Protein AF-A0A0C5VT00-F1 (afdb_monomer)

Organism: NCBI:txid1445510

Nearest PDB structures (foldseek):
  6z0c-assembly4_D  TM=1.903E-01  e=1.835E+00  Escherichia coli
  3q84-assembly2_G  TM=1.908E-01  e=3.130E+00  Homo sapiens
  7n59-assembly1_B  TM=1.871E-01  e=3.621E+00  Arabidopsis thaliana
  6ixe-assembly1_A  TM=2.080E-01  e=9.110E+00  Homo sapiens

pLDDT: mean 91.97, std 11.49, range [40.75, 98.69]

Mean predicted aligned error: 4.54 Å

Foldseek 3Di:
DQLVLLVVLLVLLVVLCVVPVVPDDPVSVVSSVLSNVSSVVVQVLLCVVVVHHQPDQDPVRDQLSVLSVVLLVCLLVVQCVVPPSVLSSLLSQLLVLVVCLVVVVVVQVVCVVDPNDDDCVVVSVVSVVSNVVSCVVNVVDPVSNVVSNVVSVVSVVSSVVSNVVSVPDDDDDPDDD

Sequence (177 aa):
MLAMLEHMGSRKIMVSQTVKPQRMSEDILKHLAEEARHASFFKRQAERAAGHDMEGWMDDNTMARVPALMYFGRLDAGISNVVGPSSAYSWVSLIIELRACWLYRIYQQTLAESDYHLSLKSLLAEENRHLEEMYIACGKNVDQLKHLSTYESGLFKKLWDKIITSIEQPYEPAVKI

Structure (mmCIF, N/CA/C/O backbone):
data_AF-A0A0C5VT00-F1
#
_entry.id   AF-A0A0C5VT00-F1
#
loop_
_atom_site.group_PDB
_atom_site.id
_atom_site.type_symbol
_atom_site.label_atom_id
_atom_site.label_alt_id
_atom_site.label_comp_id
_atom_site.label_asym_id
_atom_site.label_entity_id
_atom_site.label_seq_id
_atom_site.pdbx_PDB_ins_code
_atom_site.Cartn_x
_atom_site.Cartn_y
_atom_site.Cartn_z
_atom_site.occupancy
_atom_site.B_iso_or_equiv
_atom_site.auth_seq_id
_atom_site.auth_comp_id
_atom_site.auth_asym_id
_atom_site.auth_atom_id
_atom_site.pdbx_PDB_model_num
ATOM 1 N N . MET A 1 1 ? -8.408 -4.703 7.304 1.00 94.31 1 MET A N 1
ATOM 2 C CA . MET A 1 1 ? -7.931 -4.492 5.916 1.00 94.31 1 MET A CA 1
ATOM 3 C C . MET A 1 1 ? -6.512 -3.934 5.857 1.00 94.31 1 MET A C 1
ATOM 5 O O . MET A 1 1 ? -5.651 -4.645 5.367 1.00 94.31 1 MET A O 1
ATOM 9 N N . LEU A 1 2 ? -6.255 -2.712 6.353 1.00 96.69 2 LEU A N 1
ATOM 10 C CA . LEU A 1 2 ? -4.945 -2.038 6.236 1.00 96.69 2 LEU A CA 1
ATOM 11 C C . LEU A 1 2 ? -3.786 -2.905 6.744 1.00 96.69 2 LEU A C 1
ATOM 13 O O . LEU A 1 2 ? -2.865 -3.186 5.993 1.00 96.69 2 LEU A O 1
ATOM 17 N N . ALA A 1 3 ? -3.922 -3.469 7.947 1.00 97.69 3 ALA A N 1
ATOM 18 C CA . ALA A 1 3 ? -2.943 -4.396 8.522 1.00 97.69 3 ALA A CA 1
ATOM 19 C C . ALA A 1 3 ? -2.562 -5.568 7.596 1.00 97.69 3 ALA A C 1
ATOM 21 O O . ALA A 1 3 ? -1.411 -5.990 7.554 1.00 97.69 3 ALA A O 1
ATOM 22 N N . MET A 1 4 ? -3.532 -6.096 6.843 1.00 98.00 4 MET A N 1
ATOM 23 C CA . MET A 1 4 ? -3.289 -7.179 5.895 1.00 98.00 4 MET A CA 1
ATOM 24 C C . MET A 1 4 ? -2.538 -6.678 4.658 1.00 98.00 4 MET A C 1
ATOM 26 O O . MET A 1 4 ? -1.674 -7.392 4.166 1.00 98.00 4 MET A O 1
ATOM 30 N N . LEU A 1 5 ? -2.862 -5.486 4.148 1.00 97.81 5 LEU A N 1
ATOM 31 C CA . LEU A 1 5 ? -2.195 -4.911 2.974 1.00 97.81 5 LEU A CA 1
ATOM 32 C C . LEU A 1 5 ? -0.723 -4.583 3.266 1.00 97.81 5 LEU A C 1
ATOM 34 O O . LEU A 1 5 ? 0.129 -4.972 2.476 1.00 97.81 5 LEU A O 1
ATOM 38 N N . GLU A 1 6 ? -0.424 -4.015 4.434 1.00 98.06 6 GLU A N 1
ATOM 39 C CA . GLU A 1 6 ? 0.950 -3.818 4.934 1.00 98.06 6 GLU A CA 1
ATOM 40 C C . GLU A 1 6 ? 1.710 -5.148 5.056 1.00 98.06 6 GLU A C 1
ATOM 42 O O . GLU A 1 6 ? 2.835 -5.329 4.587 1.00 98.06 6 GLU A O 1
ATOM 47 N N . HIS A 1 7 ? 1.045 -6.175 5.600 1.00 97.75 7 HIS A N 1
ATOM 48 C CA . HIS A 1 7 ? 1.623 -7.518 5.653 1.00 97.75 7 HIS A CA 1
ATOM 49 C C . HIS A 1 7 ? 1.913 -8.071 4.247 1.00 97.75 7 HIS A C 1
ATOM 51 O O . HIS A 1 7 ? 2.914 -8.755 4.030 1.00 97.75 7 HIS A O 1
ATOM 57 N N . MET A 1 8 ? 1.067 -7.774 3.259 1.00 97.38 8 MET A N 1
ATOM 58 C CA . MET A 1 8 ? 1.329 -8.142 1.866 1.00 97.38 8 MET A CA 1
ATOM 59 C C . MET A 1 8 ? 2.514 -7.373 1.272 1.00 97.38 8 MET A C 1
ATOM 61 O O . MET A 1 8 ? 3.298 -7.998 0.553 1.00 97.38 8 MET A O 1
ATOM 65 N N . GLY A 1 9 ? 2.679 -6.089 1.604 1.00 96.50 9 GLY A N 1
ATOM 66 C CA . GLY A 1 9 ? 3.851 -5.274 1.264 1.00 96.50 9 GLY A CA 1
ATOM 67 C C . GLY A 1 9 ? 5.147 -5.915 1.759 1.00 96.50 9 GLY A C 1
ATOM 68 O O . GLY A 1 9 ? 6.004 -6.294 0.953 1.00 96.50 9 GLY A O 1
ATOM 69 N N . SER A 1 10 ? 5.224 -6.212 3.060 1.00 96.75 10 SER A N 1
ATOM 70 C CA . SER A 1 10 ? 6.382 -6.908 3.648 1.00 96.75 10 SER A CA 1
ATOM 71 C C . SER A 1 10 ? 6.684 -8.250 2.953 1.00 96.75 10 SER A C 1
ATOM 73 O O . SER A 1 10 ? 7.827 -8.542 2.587 1.00 96.75 10 SER A O 1
ATOM 75 N N . ARG A 1 11 ? 5.660 -9.067 2.660 1.00 95.69 11 ARG A N 1
ATOM 7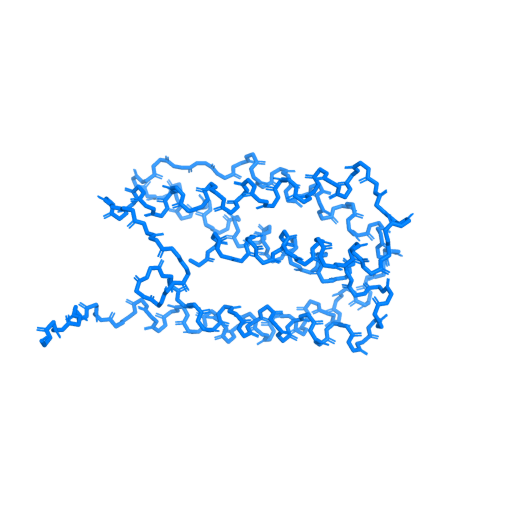6 C CA . ARG A 1 11 ? 5.856 -10.330 1.928 1.00 95.69 11 ARG A CA 1
ATOM 77 C C . ARG A 1 11 ? 6.346 -10.120 0.501 1.00 95.69 11 ARG A C 1
ATOM 79 O O . ARG A 1 11 ? 7.158 -10.917 0.030 1.00 95.69 11 ARG A O 1
ATOM 86 N N . LYS A 1 12 ? 5.877 -9.082 -0.195 1.00 94.31 12 LYS A N 1
ATOM 87 C CA . LYS A 1 12 ? 6.334 -8.753 -1.549 1.00 94.31 12 LYS A CA 1
ATOM 88 C C . LYS A 1 12 ? 7.820 -8.410 -1.549 1.00 94.31 12 LYS A C 1
ATOM 90 O O . LYS A 1 12 ? 8.546 -8.940 -2.395 1.00 94.31 12 LYS A O 1
ATOM 95 N N . ILE A 1 13 ? 8.272 -7.600 -0.586 1.00 93.94 13 ILE A N 1
ATOM 96 C CA . ILE A 1 13 ? 9.694 -7.291 -0.408 1.00 93.94 13 ILE A CA 1
ATOM 97 C C . ILE A 1 13 ? 10.467 -8.598 -0.220 1.00 93.94 13 ILE A C 1
ATOM 99 O O . ILE A 1 13 ? 11.328 -8.917 -1.039 1.00 93.94 13 ILE A O 1
ATOM 103 N N . MET A 1 14 ? 10.092 -9.417 0.765 1.00 93.56 14 MET A N 1
ATOM 104 C CA . MET A 1 14 ? 10.784 -10.671 1.073 1.00 93.56 14 MET A CA 1
ATOM 105 C C . MET A 1 14 ? 10.906 -11.606 -0.141 1.00 93.56 14 MET A C 1
ATOM 107 O O . MET A 1 14 ? 12.013 -12.007 -0.500 1.00 93.56 14 MET A O 1
ATOM 111 N N . VAL A 1 15 ? 9.791 -11.900 -0.821 1.00 91.56 15 VAL A N 1
ATOM 112 C CA . VAL A 1 15 ? 9.772 -12.797 -1.992 1.00 91.56 15 VAL A CA 1
ATOM 113 C C . VAL A 1 15 ? 10.617 -12.236 -3.134 1.00 91.56 15 VAL A C 1
ATOM 115 O O . VAL A 1 15 ? 11.349 -12.983 -3.785 1.00 91.56 15 VAL A O 1
ATOM 118 N N . SER A 1 16 ? 10.554 -10.922 -3.375 1.00 88.38 16 SER A N 1
ATOM 119 C CA . SER A 1 16 ? 11.332 -10.291 -4.445 1.00 88.38 16 SER A CA 1
ATOM 120 C C . SER A 1 1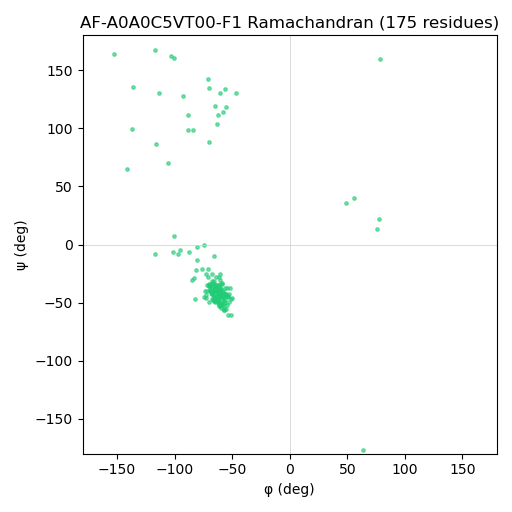6 ? 12.844 -10.435 -4.238 1.00 88.38 16 SER A C 1
ATOM 122 O O . SER A 1 16 ? 13.574 -10.649 -5.210 1.00 88.38 16 SER A O 1
ATOM 124 N N . GLN A 1 17 ? 13.306 -10.402 -2.984 1.00 86.50 17 GLN A N 1
ATOM 125 C CA . GLN A 1 17 ? 14.720 -10.559 -2.650 1.00 86.50 17 GLN A CA 1
ATOM 126 C C . GLN A 1 17 ? 15.169 -12.020 -2.580 1.00 86.50 17 GLN A C 1
ATOM 128 O O . GLN A 1 17 ? 16.314 -12.301 -2.920 1.00 86.50 17 GLN A O 1
ATOM 133 N N . THR A 1 18 ? 14.300 -12.980 -2.239 1.00 83.00 18 THR A N 1
ATOM 134 C CA . THR A 1 18 ? 14.656 -14.415 -2.285 1.00 83.00 18 THR A CA 1
ATOM 135 C C . THR A 1 18 ? 15.088 -14.857 -3.686 1.00 83.00 18 THR A C 1
ATOM 137 O O . THR A 1 18 ? 15.979 -15.689 -3.831 1.00 83.00 18 THR A O 1
ATOM 140 N N . VAL A 1 19 ? 14.501 -14.268 -4.731 1.00 75.56 19 VAL A N 1
ATOM 141 C CA . VAL A 1 19 ? 14.860 -14.559 -6.130 1.00 75.56 19 VAL A CA 1
ATOM 142 C C . VAL A 1 19 ? 16.179 -13.881 -6.540 1.00 75.56 19 VAL A C 1
ATOM 144 O O . VAL A 1 19 ? 16.821 -14.304 -7.501 1.00 75.56 19 VAL A O 1
ATOM 147 N N . LYS A 1 20 ? 16.605 -12.825 -5.831 1.00 77.19 20 LYS A N 1
ATOM 148 C CA . LYS A 1 20 ? 17.820 -12.045 -6.128 1.00 77.19 20 LYS A CA 1
ATOM 149 C C . LYS A 1 20 ? 18.552 -11.620 -4.843 1.00 77.19 20 LYS A C 1
ATOM 151 O O . LYS A 1 20 ? 18.670 -10.419 -4.603 1.00 77.19 20 LYS A O 1
ATOM 156 N N . PRO A 1 21 ? 19.091 -12.558 -4.043 1.00 77.00 21 PRO A N 1
ATOM 157 C CA . PRO A 1 21 ? 19.591 -12.245 -2.698 1.00 77.00 21 PRO A CA 1
ATOM 158 C C . PRO A 1 21 ? 20.740 -11.222 -2.687 1.00 77.00 21 PRO A C 1
ATOM 160 O O . PRO A 1 21 ? 20.868 -10.423 -1.773 1.00 77.00 21 PRO A O 1
ATOM 163 N N . GLN A 1 22 ? 21.511 -11.170 -3.763 1.00 79.94 22 GLN A N 1
ATOM 164 C CA . GLN A 1 22 ? 22.606 -10.239 -4.039 1.00 79.94 22 GLN A CA 1
ATOM 165 C C . GLN A 1 22 ? 22.157 -8.777 -4.193 1.00 79.94 22 GLN A C 1
ATOM 167 O O . GLN A 1 22 ? 23.002 -7.891 -4.256 1.00 79.94 22 GLN A O 1
ATOM 172 N N . ARG A 1 23 ? 20.847 -8.509 -4.269 1.00 80.50 23 ARG A N 1
ATOM 173 C CA . ARG A 1 23 ? 20.279 -7.154 -4.224 1.00 80.50 23 ARG A CA 1
ATOM 174 C C . ARG A 1 23 ? 19.838 -6.734 -2.825 1.00 80.50 23 ARG A C 1
ATOM 176 O O . ARG A 1 23 ? 19.438 -5.587 -2.671 1.00 80.50 23 ARG A O 1
ATOM 183 N N . MET A 1 24 ? 19.910 -7.623 -1.834 1.00 86.19 24 MET A N 1
ATOM 184 C CA . MET A 1 24 ? 19.547 -7.301 -0.461 1.00 86.19 24 MET A CA 1
ATOM 185 C C . MET A 1 24 ? 20.509 -6.252 0.106 1.00 86.19 24 MET A C 1
ATOM 187 O O . MET A 1 24 ? 21.710 -6.498 0.214 1.00 86.19 24 MET A O 1
ATOM 191 N N . SER A 1 25 ? 19.967 -5.100 0.485 1.00 89.94 25 SER A N 1
ATOM 192 C CA . SER A 1 25 ? 20.680 -4.025 1.173 1.00 89.94 25 SER A CA 1
ATOM 193 C C . SER A 1 25 ? 20.089 -3.791 2.563 1.00 89.94 25 SER A C 1
ATOM 195 O O . SER A 1 25 ? 18.998 -4.273 2.877 1.00 89.94 25 SER A O 1
ATOM 197 N N . GLU A 1 26 ? 20.799 -3.022 3.389 1.00 92.06 26 GLU A N 1
ATOM 198 C CA . GLU A 1 26 ? 20.273 -2.542 4.670 1.00 92.06 26 GLU A CA 1
ATOM 199 C C . GLU A 1 26 ? 18.957 -1.775 4.485 1.00 92.06 26 GLU A C 1
ATOM 201 O O . GLU A 1 26 ? 17.997 -2.051 5.198 1.00 92.06 26 GLU A O 1
ATOM 206 N N . ASP A 1 27 ? 18.871 -0.901 3.477 1.00 91.06 27 ASP A N 1
ATO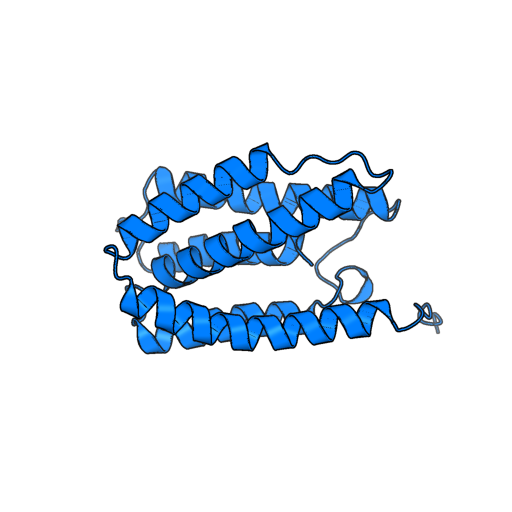M 207 C CA . ASP A 1 27 ? 17.656 -0.129 3.184 1.00 91.06 27 ASP A CA 1
ATOM 208 C C . ASP A 1 27 ? 16.450 -1.034 2.897 1.00 91.06 27 ASP A C 1
ATOM 210 O O . ASP A 1 27 ? 15.360 -0.803 3.412 1.00 91.06 27 ASP A O 1
ATOM 214 N N . ILE A 1 28 ? 16.641 -2.124 2.143 1.00 91.81 28 ILE A N 1
ATOM 215 C CA . ILE A 1 28 ? 15.559 -3.077 1.852 1.00 91.81 28 ILE A CA 1
ATOM 216 C C . ILE A 1 28 ? 15.151 -3.859 3.107 1.00 91.81 28 ILE A C 1
ATOM 218 O O . ILE A 1 28 ? 13.963 -4.104 3.319 1.00 91.81 28 ILE A O 1
ATOM 222 N N . LEU A 1 29 ? 16.111 -4.252 3.951 1.00 93.88 29 LEU A N 1
ATOM 223 C CA . LEU A 1 29 ? 15.814 -4.916 5.226 1.00 93.88 29 LEU A CA 1
ATOM 224 C C . LEU A 1 29 ? 15.063 -3.988 6.181 1.00 93.88 29 LEU A C 1
ATOM 226 O O . LEU A 1 29 ? 14.142 -4.426 6.872 1.00 93.88 29 LEU A O 1
ATOM 230 N N . LYS A 1 30 ? 15.440 -2.711 6.201 1.00 94.94 30 LYS A N 1
ATOM 231 C CA . LYS A 1 30 ? 14.765 -1.681 6.978 1.00 94.94 30 LYS A CA 1
ATOM 232 C C . LYS A 1 30 ? 13.339 -1.469 6.478 1.00 94.94 30 LYS A C 1
ATOM 234 O O . LYS A 1 30 ? 12.425 -1.541 7.294 1.00 94.94 30 LYS A O 1
ATOM 239 N N . HIS A 1 31 ? 13.142 -1.315 5.166 1.00 95.06 31 HIS A N 1
ATOM 240 C CA . HIS A 1 31 ? 11.809 -1.187 4.567 1.00 95.06 31 HIS A CA 1
ATOM 241 C C . HIS A 1 31 ? 10.940 -2.401 4.918 1.00 95.06 31 HIS A C 1
ATOM 243 O O . HIS A 1 31 ? 9.861 -2.246 5.479 1.00 95.06 31 HIS A O 1
ATOM 249 N N . LEU A 1 32 ? 11.460 -3.621 4.745 1.00 95.88 32 LEU A N 1
ATOM 250 C CA . LEU A 1 32 ? 10.774 -4.856 5.143 1.00 95.88 32 LEU A CA 1
ATOM 251 C C . LEU A 1 32 ? 10.327 -4.848 6.617 1.00 95.88 32 LEU A C 1
ATOM 253 O O . LEU A 1 32 ? 9.209 -5.265 6.930 1.00 95.88 32 LEU A O 1
ATOM 257 N N . ALA A 1 33 ? 11.205 -4.418 7.525 1.00 97.06 33 ALA A N 1
ATOM 258 C CA . ALA A 1 33 ? 10.904 -4.349 8.951 1.00 97.06 33 ALA A CA 1
ATOM 259 C C . ALA A 1 33 ? 9.863 -3.264 9.278 1.00 97.06 33 ALA A C 1
ATOM 261 O O . ALA A 1 33 ? 9.035 -3.454 10.173 1.00 97.06 33 ALA A O 1
ATOM 262 N N . GLU A 1 34 ? 9.891 -2.139 8.563 1.00 97.44 34 GLU A N 1
ATOM 263 C CA . GLU A 1 34 ? 8.941 -1.039 8.720 1.00 97.44 34 GLU A CA 1
ATOM 264 C C . GLU A 1 34 ? 7.528 -1.452 8.280 1.00 97.44 34 GLU A C 1
ATOM 266 O O . GLU A 1 34 ? 6.611 -1.316 9.087 1.00 97.44 34 GLU A O 1
ATOM 271 N N . GLU A 1 35 ? 7.373 -2.101 7.124 1.00 97.50 35 GLU A N 1
ATOM 272 C CA . GLU A 1 35 ? 6.091 -2.650 6.638 1.00 97.50 35 GLU A CA 1
ATOM 273 C C . GLU A 1 35 ? 5.488 -3.674 7.616 1.00 97.50 35 GLU A C 1
ATOM 275 O O . GLU A 1 35 ? 4.301 -3.657 7.955 1.00 97.50 35 GLU A O 1
ATOM 280 N N . ALA A 1 36 ? 6.319 -4.580 8.147 1.00 97.81 36 ALA A N 1
ATOM 281 C CA . ALA A 1 36 ? 5.869 -5.555 9.141 1.00 97.81 36 ALA A CA 1
ATOM 282 C C . ALA A 1 36 ? 5.403 -4.869 10.441 1.00 97.81 36 ALA A C 1
ATOM 284 O O . ALA A 1 36 ? 4.425 -5.290 11.073 1.00 97.81 36 ALA A O 1
ATOM 285 N N . ARG A 1 37 ? 6.076 -3.783 10.840 1.00 98.00 37 ARG A N 1
ATOM 286 C CA . ARG A 1 37 ? 5.671 -2.962 11.986 1.00 98.00 37 ARG A CA 1
ATOM 287 C C . ARG A 1 37 ? 4.377 -2.201 11.698 1.00 98.00 37 ARG A C 1
ATOM 289 O O . ARG A 1 37 ? 3.539 -2.130 12.597 1.00 98.00 37 ARG A O 1
ATOM 296 N N . HIS A 1 38 ? 4.176 -1.668 10.495 1.00 98.19 38 HIS A N 1
ATOM 297 C CA . HIS A 1 38 ? 2.918 -1.028 10.091 1.00 98.19 38 HIS A CA 1
ATOM 298 C C . HIS A 1 38 ? 1.751 -2.013 10.134 1.00 98.19 38 HIS A C 1
ATOM 300 O O . HIS A 1 38 ? 0.706 -1.713 10.721 1.00 98.19 38 HIS A O 1
ATOM 306 N N . ALA A 1 39 ? 1.957 -3.232 9.631 1.00 98.19 39 ALA A N 1
ATOM 307 C CA . ALA A 1 39 ? 0.980 -4.311 9.720 1.00 98.19 39 ALA A CA 1
ATOM 308 C C . ALA A 1 39 ? 0.579 -4.600 11.174 1.00 98.19 39 ALA A C 1
ATOM 310 O O . ALA A 1 39 ? -0.610 -4.619 11.510 1.00 98.19 39 ALA A O 1
ATOM 311 N N . SER A 1 40 ? 1.568 -4.768 12.059 1.00 97.81 40 SER A N 1
ATOM 312 C CA . SER A 1 40 ? 1.330 -4.969 13.493 1.00 97.81 40 SER A CA 1
ATOM 313 C C . SER A 1 40 ? 0.616 -3.776 14.133 1.00 97.81 40 SER A C 1
ATOM 315 O O . SER A 1 40 ? -0.314 -3.966 14.920 1.00 97.81 40 SER A O 1
ATOM 317 N N . PHE A 1 41 ? 0.997 -2.550 13.768 1.00 97.75 41 PHE A N 1
ATOM 318 C CA . PHE A 1 41 ? 0.371 -1.331 14.263 1.00 97.75 41 PHE A CA 1
ATOM 319 C C . PHE A 1 41 ? -1.118 -1.295 13.916 1.00 97.75 41 PHE A C 1
ATOM 321 O O . PHE A 1 41 ? -1.940 -1.198 14.828 1.00 97.75 41 PHE A O 1
ATOM 328 N N . PHE A 1 42 ? -1.490 -1.437 12.641 1.00 97.69 42 PHE A N 1
ATOM 329 C CA . PHE A 1 42 ? -2.899 -1.419 12.242 1.00 97.69 42 PHE A CA 1
ATOM 330 C C . PHE A 1 42 ? -3.688 -2.587 12.830 1.00 97.69 42 PHE A C 1
ATOM 332 O O . PHE A 1 42 ? -4.852 -2.400 13.180 1.00 97.69 42 PHE A O 1
ATOM 339 N N . LYS A 1 43 ? -3.072 -3.768 12.976 1.00 97.38 43 LYS A N 1
ATOM 340 C CA . LYS A 1 43 ? -3.717 -4.910 13.632 1.00 97.38 43 LYS A CA 1
ATOM 341 C C . LYS A 1 43 ? -4.079 -4.571 15.078 1.00 97.38 43 LYS A C 1
ATOM 343 O O . LYS A 1 43 ? -5.243 -4.675 15.445 1.00 97.38 43 LYS A O 1
ATOM 348 N N . ARG A 1 44 ? -3.121 -4.043 15.847 1.00 96.94 44 ARG A N 1
ATOM 349 C CA . ARG A 1 44 ? -3.348 -3.634 17.239 1.00 96.94 44 ARG A CA 1
ATOM 350 C C . ARG A 1 44 ? -4.436 -2.567 17.363 1.00 96.94 44 ARG A C 1
ATOM 352 O O . ARG A 1 44 ? -5.201 -2.579 18.321 1.00 96.94 44 ARG A O 1
ATOM 359 N N . GLN A 1 45 ? -4.496 -1.619 16.425 1.00 96.38 45 GLN A N 1
ATOM 360 C CA . GLN A 1 45 ? -5.548 -0.596 16.435 1.00 96.38 45 GLN A CA 1
ATOM 361 C C . GLN A 1 45 ? -6.924 -1.184 16.112 1.00 96.38 45 GLN A C 1
ATOM 363 O O . GLN A 1 45 ? -7.899 -0.796 16.747 1.00 96.38 45 GLN A O 1
ATOM 368 N N . ALA A 1 46 ? -7.005 -2.132 15.175 1.00 94.75 46 ALA A N 1
ATOM 369 C CA . ALA A 1 46 ? -8.253 -2.821 14.860 1.00 94.75 46 ALA A CA 1
ATOM 370 C C . ALA A 1 46 ? -8.768 -3.638 16.057 1.00 94.75 46 ALA A C 1
ATOM 372 O O . ALA A 1 46 ? -9.928 -3.500 16.429 1.00 94.75 46 ALA A O 1
ATOM 373 N N . GLU A 1 47 ? -7.894 -4.405 16.712 1.00 96.00 47 GLU A N 1
ATOM 374 C CA . GLU A 1 47 ? -8.232 -5.192 17.909 1.00 96.00 47 GLU A CA 1
ATOM 375 C C . GLU A 1 47 ? -8.668 -4.295 19.071 1.00 96.00 47 GLU A C 1
ATOM 377 O O . GLU A 1 47 ? -9.680 -4.548 19.722 1.00 96.00 47 GLU A O 1
ATOM 382 N N . ARG A 1 48 ? -7.966 -3.172 19.286 1.00 95.25 48 ARG A N 1
ATOM 383 C CA . ARG A 1 48 ? -8.361 -2.175 20.290 1.00 95.25 48 ARG A CA 1
ATOM 384 C C . ARG A 1 48 ? -9.743 -1.588 20.008 1.00 95.25 48 ARG A C 1
ATOM 386 O O . ARG A 1 48 ? -10.510 -1.402 20.947 1.00 95.25 48 ARG A O 1
ATOM 393 N N . ALA A 1 49 ? -10.043 -1.267 18.751 1.00 92.19 49 ALA A N 1
ATOM 394 C CA . ALA A 1 49 ? -11.341 -0.723 18.363 1.00 92.19 49 ALA A CA 1
ATOM 395 C C . ALA A 1 49 ? -12.469 -1.763 18.491 1.00 92.19 49 ALA A C 1
ATOM 397 O O . ALA A 1 49 ? -13.587 -1.401 18.845 1.00 92.19 49 ALA A O 1
ATOM 398 N N . ALA A 1 50 ? -12.174 -3.040 18.242 1.00 92.19 50 ALA A N 1
ATOM 399 C CA . ALA A 1 50 ? -13.134 -4.135 18.359 1.00 92.19 50 ALA A CA 1
ATOM 400 C C . ALA A 1 50 ? -13.334 -4.639 19.799 1.00 92.19 50 ALA A C 1
ATOM 402 O O . ALA A 1 50 ? -14.353 -5.255 20.101 1.00 92.19 50 ALA A O 1
ATOM 403 N N . GLY A 1 51 ? -12.370 -4.393 20.691 1.00 95.56 51 GLY A N 1
ATOM 404 C CA . GLY A 1 51 ? -12.404 -4.865 22.076 1.00 95.56 51 GLY A CA 1
ATOM 405 C C . GLY A 1 51 ? -12.077 -6.354 22.242 1.00 95.56 51 GLY A C 1
ATOM 406 O O . GLY A 1 51 ? -12.321 -6.903 23.314 1.00 95.56 51 GLY A O 1
ATOM 407 N N . HIS A 1 52 ? -11.536 -7.008 21.211 1.00 93.81 52 HIS A N 1
ATOM 408 C CA . HIS A 1 52 ? -11.107 -8.407 21.247 1.00 93.81 52 HIS A CA 1
ATOM 409 C C . HIS A 1 52 ? -9.976 -8.682 20.245 1.00 93.81 52 HIS A C 1
ATOM 411 O O . HIS A 1 52 ? -9.758 -7.915 19.303 1.00 93.81 52 HIS A O 1
ATOM 417 N N . ASP A 1 53 ? -9.289 -9.811 20.426 1.00 94.81 53 ASP A N 1
ATOM 418 C CA . ASP A 1 53 ? -8.234 -10.265 19.519 1.00 94.81 53 ASP A CA 1
ATOM 419 C C . ASP A 1 53 ? -8.820 -10.736 18.179 1.00 94.81 53 ASP A C 1
ATOM 421 O O . ASP A 1 53 ? -9.876 -11.375 18.125 1.00 94.81 53 ASP A O 1
ATOM 425 N N . MET A 1 54 ? -8.119 -10.442 17.083 1.00 94.50 54 MET A N 1
ATOM 426 C CA . MET A 1 54 ? -8.528 -10.784 15.720 1.00 94.50 54 MET A CA 1
ATOM 427 C C . MET A 1 54 ? -7.519 -11.760 15.121 1.00 94.50 54 MET A C 1
ATOM 429 O O . MET A 1 54 ? -6.543 -11.379 14.464 1.00 94.50 54 MET A O 1
ATOM 433 N N . GLU A 1 55 ? -7.723 -13.052 15.363 1.00 92.81 55 GLU A N 1
ATOM 434 C CA . GLU A 1 55 ? -6.809 -14.084 14.881 1.00 92.81 55 GLU A CA 1
ATOM 435 C C . GLU A 1 55 ? -6.880 -14.258 13.354 1.00 92.81 55 GLU A C 1
ATOM 437 O O . GLU A 1 55 ? -7.952 -14.325 12.750 1.00 92.81 55 GLU A O 1
ATOM 442 N N . GLY A 1 56 ? -5.708 -14.350 12.722 1.00 92.12 56 GLY A N 1
ATOM 443 C CA . GLY A 1 56 ? -5.586 -14.604 11.288 1.00 92.12 56 GLY A CA 1
ATOM 444 C C . GLY A 1 56 ? -6.165 -13.518 10.371 1.00 92.12 56 GLY A C 1
ATOM 445 O O . GLY A 1 56 ? -6.631 -12.462 10.789 1.00 92.12 56 GLY A O 1
ATOM 446 N N . TRP A 1 57 ? -6.107 -13.800 9.070 1.00 93.12 57 TRP A N 1
ATOM 447 C CA . TRP A 1 57 ? -6.720 -12.987 8.018 1.00 93.12 57 TRP A CA 1
ATOM 448 C C . TRP A 1 57 ? -7.964 -13.712 7.496 1.00 93.12 57 TRP A C 1
ATOM 450 O O . TRP A 1 57 ? -7.951 -14.274 6.399 1.00 93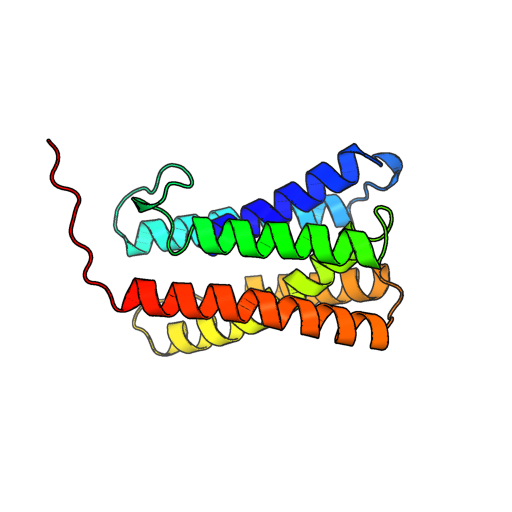.12 57 TRP A O 1
ATOM 460 N N . MET A 1 58 ? -9.009 -13.771 8.321 1.00 93.44 58 MET A N 1
ATOM 461 C CA . MET A 1 58 ? -10.304 -14.389 7.996 1.00 93.44 58 MET A CA 1
ATOM 462 C C . MET A 1 58 ? -11.330 -13.321 7.607 1.00 93.44 58 MET A C 1
ATOM 464 O O . MET A 1 58 ? -11.125 -12.149 7.926 1.00 93.44 58 MET A O 1
ATOM 468 N N . ASP A 1 59 ? -12.405 -13.703 6.909 1.00 90.38 59 ASP A N 1
ATOM 469 C CA . ASP A 1 59 ? -13.438 -12.749 6.466 1.00 90.38 59 ASP A CA 1
ATOM 470 C C . ASP A 1 59 ? -14.061 -11.995 7.649 1.00 90.38 59 ASP A C 1
ATOM 472 O O . ASP A 1 59 ? -14.125 -10.768 7.613 1.00 90.38 59 ASP A O 1
ATOM 476 N N . ASP A 1 60 ? -14.358 -12.702 8.741 1.00 89.62 60 ASP A N 1
ATOM 477 C CA . ASP A 1 60 ? -14.946 -12.126 9.959 1.00 89.62 60 ASP A CA 1
ATOM 478 C C . ASP A 1 60 ? -14.033 -11.103 10.657 1.00 89.62 60 ASP A C 1
ATOM 480 O O . ASP A 1 60 ? -14.506 -10.167 11.292 1.00 89.62 60 ASP A O 1
ATOM 484 N N . ASN A 1 61 ? -12.713 -11.248 10.504 1.00 92.12 61 ASN A N 1
ATOM 485 C CA . ASN A 1 61 ? -11.711 -10.397 11.155 1.00 92.12 61 ASN A CA 1
ATOM 486 C C . ASN A 1 61 ? -11.130 -9.331 10.216 1.00 92.12 61 ASN A C 1
ATOM 488 O O . ASN A 1 61 ? -10.308 -8.508 10.618 1.00 92.12 61 ASN A O 1
ATOM 492 N N . THR A 1 62 ? -11.481 -9.362 8.927 1.00 93.50 62 THR A N 1
ATOM 493 C CA . THR A 1 62 ? -10.826 -8.535 7.914 1.00 93.50 62 THR A CA 1
ATOM 494 C C . THR A 1 62 ? -11.841 -7.931 6.957 1.00 93.50 62 THR A C 1
ATOM 496 O O . THR A 1 62 ? -12.218 -8.533 5.954 1.00 93.50 62 THR A O 1
ATOM 499 N N . MET A 1 63 ? -12.176 -6.661 7.200 1.00 92.00 63 MET A N 1
ATOM 500 C CA . MET A 1 63 ? -12.964 -5.847 6.269 1.00 92.00 63 MET A CA 1
ATOM 501 C C . MET A 1 63 ? -12.438 -5.975 4.831 1.00 92.00 63 MET A C 1
ATOM 503 O O . MET A 1 63 ? -11.233 -5.832 4.594 1.00 92.00 63 MET A O 1
ATOM 507 N N . ALA A 1 64 ? -13.351 -6.240 3.892 1.00 94.12 64 ALA A N 1
ATOM 508 C CA . ALA A 1 64 ? -13.083 -6.358 2.459 1.00 94.12 64 ALA A CA 1
ATOM 509 C C . ALA A 1 64 ? -11.888 -7.274 2.103 1.00 94.12 64 ALA A C 1
ATOM 511 O O . ALA A 1 64 ? -11.164 -6.999 1.142 1.00 94.12 64 ALA A O 1
ATOM 512 N N . ARG A 1 65 ? -11.677 -8.375 2.846 1.00 95.56 65 ARG A N 1
ATOM 513 C CA . ARG A 1 65 ? -10.516 -9.269 2.686 1.00 95.56 65 ARG A CA 1
ATOM 514 C C . ARG A 1 65 ? -10.289 -9.724 1.248 1.00 95.56 65 ARG A C 1
ATOM 516 O O . ARG A 1 65 ? -9.231 -9.466 0.679 1.00 95.56 65 ARG A O 1
ATOM 523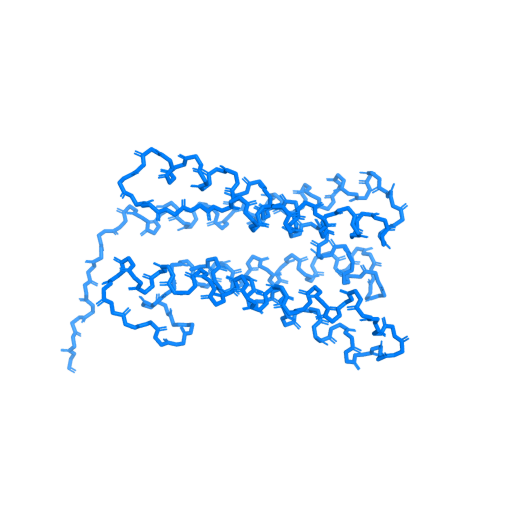 N N . VAL A 1 66 ? -11.268 -10.411 0.659 1.00 96.19 66 VAL A N 1
ATOM 524 C CA . VAL A 1 66 ? -11.136 -10.965 -0.696 1.00 96.19 66 VAL A CA 1
ATOM 525 C C . VAL A 1 66 ? -10.924 -9.855 -1.736 1.00 96.19 66 VAL A C 1
ATOM 527 O O . VAL A 1 66 ? -9.951 -9.950 -2.488 1.00 96.19 66 VAL A O 1
ATOM 530 N N . PRO A 1 67 ? -11.724 -8.767 -1.768 1.00 97.12 67 PRO A N 1
ATOM 531 C CA . PRO A 1 67 ? -11.448 -7.623 -2.635 1.00 97.12 67 PRO A CA 1
ATOM 532 C C . PRO A 1 67 ? -10.033 -7.046 -2.486 1.00 97.12 67 PRO A C 1
ATOM 534 O O . PRO A 1 67 ? -9.396 -6.761 -3.498 1.00 97.12 67 PRO A O 1
ATOM 537 N N . ALA A 1 68 ? -9.518 -6.911 -1.260 1.00 97.38 68 ALA A N 1
ATOM 538 C CA . ALA A 1 68 ? -8.183 -6.372 -0.999 1.00 97.38 68 ALA A CA 1
ATOM 539 C C . ALA A 1 68 ? -7.068 -7.303 -1.511 1.00 97.38 68 ALA A C 1
ATOM 541 O O . ALA A 1 68 ? -6.131 -6.843 -2.166 1.00 97.38 68 ALA A O 1
ATOM 542 N N . LEU A 1 69 ? -7.207 -8.620 -1.303 1.00 97.88 69 LEU A N 1
ATOM 543 C CA . LEU A 1 69 ? -6.296 -9.624 -1.867 1.00 97.88 69 LEU A CA 1
ATOM 544 C C . LEU A 1 69 ? -6.288 -9.573 -3.401 1.00 97.88 69 LEU A C 1
ATOM 546 O O . LEU A 1 69 ? -5.226 -9.596 -4.024 1.00 97.88 69 LEU A O 1
ATOM 550 N N . MET A 1 70 ? -7.472 -9.475 -4.016 1.00 98.12 70 MET A N 1
ATOM 551 C CA . MET A 1 70 ? -7.603 -9.368 -5.471 1.00 98.12 70 MET A CA 1
ATOM 552 C C . MET A 1 70 ? -7.009 -8.068 -6.010 1.00 98.12 70 MET A C 1
ATOM 554 O O . MET A 1 70 ? -6.394 -8.088 -7.075 1.00 98.12 70 MET A O 1
ATOM 558 N N . TYR A 1 71 ? -7.202 -6.952 -5.306 1.00 98.62 71 TYR A N 1
ATOM 559 C CA . TYR A 1 71 ? -6.617 -5.659 -5.652 1.00 98.62 71 TYR A CA 1
ATOM 560 C C . TYR A 1 71 ? -5.091 -5.761 -5.718 1.00 98.62 71 TYR A C 1
ATOM 562 O O . TYR A 1 71 ? -4.517 -5.523 -6.780 1.00 98.62 71 TYR A O 1
ATOM 570 N N . PHE A 1 72 ? -4.451 -6.213 -4.637 1.00 98.31 72 PHE A N 1
ATOM 571 C CA . PHE A 1 72 ? -2.995 -6.315 -4.576 1.00 98.31 72 PHE A CA 1
ATOM 572 C C . PHE A 1 72 ? -2.458 -7.324 -5.601 1.00 98.31 72 PHE A C 1
ATOM 574 O O . PHE A 1 72 ? -1.518 -7.028 -6.332 1.00 98.31 72 PHE A O 1
ATOM 581 N N . GLY A 1 73 ? -3.079 -8.505 -5.716 1.00 98.06 73 GLY A N 1
ATOM 582 C CA . GLY A 1 73 ? -2.637 -9.533 -6.663 1.00 98.06 73 GLY A CA 1
ATOM 583 C C . GLY A 1 73 ? -2.725 -9.087 -8.128 1.00 98.06 73 GLY A C 1
ATOM 584 O O . GLY A 1 73 ? -1.811 -9.342 -8.911 1.00 98.06 73 GLY A O 1
ATOM 585 N N . ARG A 1 74 ? -3.797 -8.377 -8.510 1.00 98.56 74 ARG A N 1
ATOM 586 C CA . ARG A 1 74 ? -3.953 -7.816 -9.867 1.00 98.56 74 ARG A CA 1
ATOM 587 C C . ARG A 1 74 ? -3.020 -6.639 -10.123 1.00 98.56 74 ARG A C 1
ATOM 589 O O . ARG A 1 74 ? -2.573 -6.470 -11.258 1.00 98.56 74 ARG A O 1
ATOM 596 N N . LEU A 1 75 ? -2.752 -5.833 -9.099 1.00 98.56 75 LEU A N 1
ATOM 597 C CA . LEU A 1 75 ? -1.782 -4.749 -9.173 1.00 98.56 75 LEU A CA 1
ATOM 598 C C . LEU A 1 75 ? -0.394 -5.318 -9.470 1.00 98.56 75 LEU A C 1
ATOM 600 O O . LEU A 1 75 ? 0.215 -4.939 -10.467 1.00 98.56 75 LEU A O 1
ATOM 604 N N . ASP A 1 76 ? 0.046 -6.283 -8.662 1.00 97.88 76 ASP A N 1
ATOM 605 C CA . ASP A 1 76 ? 1.356 -6.912 -8.798 1.00 97.88 76 ASP A CA 1
ATOM 606 C C . ASP A 1 76 ? 1.527 -7.588 -10.164 1.00 97.88 76 ASP A C 1
ATOM 608 O O . ASP A 1 76 ? 2.466 -7.286 -10.902 1.00 97.88 76 ASP A O 1
ATOM 612 N N . ALA A 1 77 ? 0.580 -8.446 -10.554 1.00 97.62 77 ALA A N 1
ATOM 613 C CA . ALA A 1 77 ? 0.631 -9.127 -11.845 1.00 97.62 77 ALA A CA 1
ATOM 614 C C . ALA A 1 77 ? 0.586 -8.140 -13.025 1.00 97.62 77 ALA A C 1
ATOM 616 O O . ALA A 1 77 ? 1.348 -8.276 -13.981 1.00 97.62 77 ALA A O 1
ATOM 617 N N . GLY A 1 78 ? -0.285 -7.128 -12.953 1.00 98.38 78 GLY A N 1
ATOM 618 C CA . GLY A 1 78 ? -0.438 -6.132 -14.011 1.00 98.38 78 GLY A CA 1
ATOM 619 C C . GLY A 1 78 ? 0.814 -5.285 -14.207 1.00 98.38 78 GLY A C 1
ATOM 620 O O . GLY A 1 78 ? 1.295 -5.165 -15.330 1.00 98.38 78 GLY A O 1
ATOM 621 N N . ILE A 1 79 ? 1.387 -4.759 -13.121 1.00 98.19 79 ILE A N 1
ATOM 622 C CA . ILE A 1 79 ? 2.636 -3.993 -13.185 1.00 98.19 79 ILE A CA 1
ATOM 623 C C . ILE A 1 79 ? 3.778 -4.889 -13.666 1.00 98.19 79 ILE A C 1
ATOM 625 O O . ILE A 1 79 ? 4.501 -4.502 -14.583 1.00 98.19 79 ILE A O 1
ATOM 629 N N . SER A 1 80 ? 3.910 -6.100 -13.113 1.00 96.50 80 SER A N 1
ATOM 630 C CA . SER A 1 80 ? 4.959 -7.055 -13.496 1.00 96.50 80 SER A CA 1
ATOM 631 C C . SER A 1 80 ? 4.955 -7.373 -14.992 1.00 96.50 80 SER A C 1
ATOM 633 O O . SER A 1 80 ? 6.024 -7.478 -15.591 1.00 96.50 80 SER A O 1
ATOM 635 N N . ASN A 1 81 ? 3.774 -7.476 -15.608 1.00 97.69 81 ASN A N 1
ATOM 636 C CA . ASN A 1 81 ? 3.638 -7.701 -17.048 1.00 97.69 81 ASN A CA 1
ATOM 637 C C . ASN A 1 81 ? 4.109 -6.507 -17.890 1.00 97.69 81 ASN A C 1
ATOM 639 O O . ASN A 1 81 ? 4.606 -6.709 -18.994 1.00 97.69 81 ASN A O 1
ATOM 643 N N . VAL A 1 82 ? 3.965 -5.278 -17.388 1.00 97.69 82 VAL A N 1
ATOM 644 C CA . VAL A 1 82 ? 4.358 -4.060 -18.113 1.00 97.69 82 VAL A CA 1
ATOM 645 C C . VAL A 1 82 ? 5.853 -3.775 -17.969 1.00 97.69 82 VAL A C 1
ATOM 647 O O . VAL A 1 82 ? 6.518 -3.479 -18.956 1.00 97.69 82 VAL A O 1
ATOM 650 N N . VAL A 1 83 ? 6.396 -3.846 -16.749 1.00 96.44 83 VAL A N 1
ATOM 651 C CA . VAL A 1 83 ? 7.789 -3.427 -16.467 1.00 96.44 83 VAL A CA 1
ATOM 652 C C . VAL A 1 83 ? 8.790 -4.582 -16.462 1.00 96.44 83 VAL A C 1
ATOM 654 O O . VAL A 1 83 ? 10.000 -4.365 -16.363 1.00 96.44 83 VAL A O 1
ATOM 657 N N . GLY A 1 84 ? 8.289 -5.812 -16.543 1.00 94.62 84 GLY A N 1
ATOM 658 C CA . GLY A 1 84 ? 9.066 -7.036 -16.459 1.00 94.62 84 GLY A CA 1
ATOM 659 C C . GLY A 1 84 ? 9.452 -7.427 -15.021 1.00 94.62 84 GLY A C 1
ATOM 660 O O . GLY A 1 84 ? 9.523 -6.587 -14.116 1.00 94.62 84 GLY A O 1
ATOM 661 N N . PRO A 1 85 ? 9.790 -8.710 -14.783 1.00 88.50 85 PRO A N 1
ATOM 662 C CA . PRO A 1 85 ? 10.056 -9.231 -13.437 1.00 88.50 85 PRO A CA 1
ATOM 663 C C . PRO A 1 85 ? 11.223 -8.549 -12.711 1.00 88.50 85 PRO A C 1
ATOM 665 O O . PRO A 1 85 ? 11.296 -8.557 -11.485 1.00 88.50 85 PRO A O 1
ATOM 668 N N . SER A 1 86 ? 12.177 -7.971 -13.449 1.00 88.31 86 SER A N 1
ATOM 669 C CA . SER A 1 86 ? 13.362 -7.336 -12.868 1.00 88.31 86 SER A CA 1
ATOM 670 C C . SER A 1 86 ? 13.097 -6.008 -12.176 1.00 88.31 86 SER A C 1
ATOM 672 O O . SER A 1 86 ? 13.886 -5.653 -11.297 1.00 88.31 86 SER A O 1
ATOM 674 N N . SER A 1 87 ? 12.036 -5.322 -12.594 1.00 92.56 87 SER A N 1
ATOM 675 C CA . SER A 1 87 ? 11.660 -3.972 -12.164 1.00 92.56 87 SER A CA 1
ATOM 676 C C . SER A 1 87 ? 10.313 -3.966 -11.437 1.00 92.56 87 SER A C 1
ATOM 678 O O . SER A 1 87 ? 9.924 -2.954 -10.865 1.00 92.56 87 SER A O 1
ATOM 680 N N . ALA A 1 88 ? 9.605 -5.100 -11.442 1.00 94.06 88 ALA A N 1
ATOM 681 C CA . ALA A 1 88 ? 8.300 -5.264 -10.818 1.00 94.06 88 ALA A CA 1
ATOM 682 C C . ALA A 1 88 ? 8.293 -4.851 -9.345 1.00 94.06 88 ALA A C 1
ATOM 684 O O . ALA A 1 88 ? 7.391 -4.143 -8.926 1.00 94.06 88 ALA A O 1
ATOM 685 N N . TYR A 1 89 ? 9.308 -5.259 -8.577 1.00 93.56 89 TYR A N 1
ATOM 686 C CA . TYR A 1 89 ? 9.419 -4.919 -7.159 1.00 93.56 89 TYR A CA 1
ATOM 687 C C . TYR A 1 89 ? 9.335 -3.407 -6.916 1.00 93.56 89 TYR A C 1
ATOM 689 O O . TYR A 1 89 ? 8.399 -2.951 -6.271 1.00 93.56 89 TYR A O 1
ATOM 697 N N . SER A 1 90 ? 10.263 -2.637 -7.488 1.00 95.06 90 SER A N 1
ATOM 698 C CA . SER A 1 90 ? 10.352 -1.198 -7.240 1.00 95.06 90 SER A CA 1
ATOM 699 C C . SER A 1 90 ? 9.117 -0.451 -7.743 1.00 95.06 90 SER A C 1
ATOM 701 O O . SER A 1 90 ? 8.637 0.449 -7.063 1.00 95.06 90 SER A O 1
ATOM 703 N N . TRP A 1 91 ? 8.555 -0.848 -8.892 1.00 97.88 91 TRP A N 1
ATOM 704 C CA . TRP A 1 91 ? 7.347 -0.215 -9.429 1.00 97.88 91 TRP A CA 1
ATOM 705 C C . TRP A 1 91 ? 6.083 -0.552 -8.639 1.00 97.88 91 TRP A C 1
ATOM 707 O O . TRP A 1 91 ? 5.247 0.325 -8.444 1.00 97.88 91 TRP A O 1
ATOM 717 N N . VAL A 1 92 ? 5.925 -1.798 -8.186 1.00 97.81 92 VAL A N 1
ATOM 718 C CA . VAL A 1 92 ? 4.790 -2.185 -7.337 1.00 97.81 92 VAL A CA 1
ATOM 719 C C . V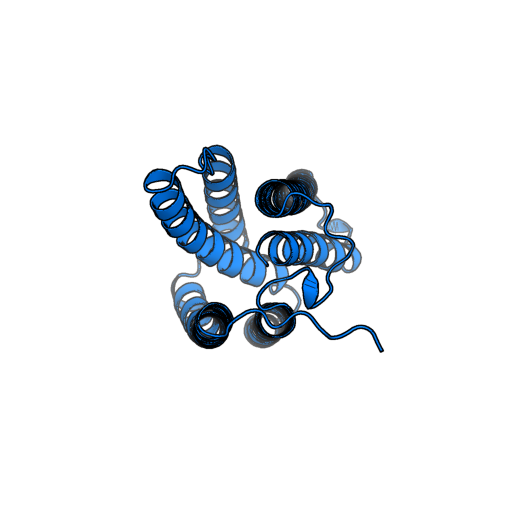AL A 1 92 ? 4.871 -1.457 -6.002 1.00 97.81 92 VAL A C 1
ATOM 721 O O . VAL A 1 92 ? 3.876 -0.853 -5.612 1.00 97.81 92 VAL A O 1
ATOM 724 N N . SER A 1 93 ? 6.045 -1.444 -5.358 1.00 97.00 93 SER A N 1
ATOM 725 C CA . SER A 1 93 ? 6.266 -0.694 -4.118 1.00 97.00 93 SER A CA 1
ATOM 726 C C . SER A 1 93 ? 5.949 0.785 -4.319 1.00 97.00 93 SER A C 1
ATOM 728 O O . SER A 1 93 ? 5.040 1.278 -3.671 1.00 97.00 93 SER A O 1
ATOM 730 N N . LEU A 1 94 ? 6.550 1.464 -5.307 1.00 98.06 94 LEU A N 1
ATOM 731 C CA . LEU A 1 94 ? 6.286 2.884 -5.591 1.00 98.06 94 LEU A CA 1
ATOM 732 C C . LEU A 1 94 ? 4.789 3.217 -5.712 1.00 98.06 94 LEU A C 1
ATOM 734 O O . LEU A 1 94 ? 4.314 4.222 -5.185 1.00 98.06 94 LEU A O 1
ATOM 738 N N . ILE A 1 95 ? 4.044 2.391 -6.446 1.00 98.44 95 ILE A N 1
ATOM 739 C CA . ILE A 1 95 ? 2.613 2.608 -6.664 1.00 98.44 95 ILE A CA 1
ATOM 740 C C . ILE A 1 95 ? 1.804 2.363 -5.380 1.00 98.44 95 ILE A C 1
ATOM 742 O O . ILE A 1 95 ? 0.842 3.090 -5.125 1.00 98.44 95 ILE A O 1
ATOM 746 N N . ILE A 1 96 ? 2.201 1.384 -4.564 1.00 97.88 96 ILE A N 1
ATOM 747 C CA . ILE A 1 96 ? 1.597 1.133 -3.252 1.00 97.88 96 ILE A CA 1
ATOM 748 C C . ILE A 1 96 ? 1.887 2.291 -2.292 1.00 97.88 96 ILE A C 1
ATOM 750 O O . ILE A 1 96 ? 0.925 2.807 -1.730 1.00 97.88 96 ILE A O 1
ATOM 754 N N . GLU A 1 97 ? 3.133 2.767 -2.190 1.00 97.69 97 GLU A N 1
ATOM 755 C CA . GLU A 1 97 ? 3.518 3.908 -1.336 1.00 97.69 97 GLU A CA 1
ATOM 756 C C . GLU A 1 97 ? 2.679 5.155 -1.656 1.00 97.69 97 GLU A C 1
ATOM 758 O O . GLU A 1 97 ? 2.178 5.853 -0.772 1.00 97.69 97 GLU A O 1
ATOM 763 N N . LEU A 1 98 ? 2.449 5.432 -2.949 1.00 97.69 98 LEU A N 1
ATOM 764 C CA . LEU A 1 98 ? 1.583 6.538 -3.374 1.00 97.69 98 LEU A CA 1
ATOM 765 C C . LEU A 1 98 ? 0.152 6.374 -2.867 1.00 97.69 98 LEU A C 1
ATOM 767 O O . LEU A 1 98 ? -0.455 7.337 -2.380 1.00 97.69 98 LEU A O 1
ATOM 771 N N . ARG A 1 99 ? -0.405 5.166 -2.998 1.00 97.94 99 ARG A N 1
ATOM 772 C CA . ARG A 1 99 ? -1.764 4.876 -2.540 1.00 97.94 99 ARG A CA 1
ATOM 773 C C . ARG A 1 99 ? -1.858 4.940 -1.020 1.00 97.94 99 ARG A C 1
ATOM 775 O O . ARG A 1 99 ? -2.828 5.510 -0.519 1.00 97.94 99 ARG A O 1
ATOM 782 N N . ALA A 1 100 ? -0.879 4.396 -0.310 1.00 97.06 100 ALA A N 1
ATOM 783 C CA . ALA A 1 100 ? -0.799 4.400 1.141 1.00 97.06 100 ALA A CA 1
ATOM 784 C C . ALA A 1 100 ? -0.711 5.836 1.673 1.00 97.06 100 ALA A C 1
ATOM 786 O O . ALA A 1 100 ? -1.584 6.261 2.430 1.00 97.06 100 ALA A O 1
ATOM 787 N N . CYS A 1 101 ? 0.207 6.654 1.146 1.00 97.06 101 CYS A N 1
ATOM 788 C CA . CYS A 1 101 ? 0.297 8.085 1.447 1.00 97.06 101 CYS A CA 1
ATOM 789 C C . CYS A 1 101 ? -1.039 8.821 1.267 1.00 97.06 101 CYS A C 1
ATOM 791 O O . CYS A 1 101 ? -1.438 9.617 2.121 1.00 97.06 101 CYS A O 1
ATOM 793 N N . TRP A 1 102 ? -1.737 8.586 0.152 1.00 96.88 102 TRP A N 1
ATOM 794 C CA . TRP A 1 102 ? -3.034 9.211 -0.112 1.00 96.88 102 TRP A CA 1
ATOM 795 C C . TRP A 1 102 ? -4.111 8.737 0.873 1.00 96.88 102 TRP A C 1
ATOM 797 O O . TRP A 1 102 ? -4.799 9.557 1.484 1.00 96.88 102 TRP A O 1
ATOM 807 N N . LEU A 1 103 ? -4.227 7.422 1.074 1.00 96.75 103 LEU A N 1
ATOM 808 C CA . LEU A 1 103 ? -5.248 6.819 1.926 1.00 96.75 103 LEU A CA 1
ATOM 809 C C . LEU A 1 103 ? -5.044 7.183 3.400 1.00 96.75 103 LEU A C 1
ATOM 811 O O . LEU A 1 103 ? -6.004 7.514 4.091 1.00 96.75 103 LEU A O 1
ATOM 815 N N . TYR A 1 104 ? -3.802 7.184 3.880 1.00 97.06 104 TYR A N 1
ATOM 816 C CA . TYR A 1 104 ? -3.468 7.518 5.264 1.00 97.06 104 TYR A CA 1
ATOM 817 C C . TYR A 1 104 ? -3.651 8.993 5.583 1.00 97.06 104 TYR A C 1
ATOM 819 O O . TYR A 1 104 ? -3.994 9.320 6.717 1.00 97.06 104 TYR A O 1
ATOM 827 N N . ARG A 1 105 ? -3.521 9.894 4.603 1.00 96.25 105 ARG A N 1
ATOM 828 C CA . ARG A 1 105 ? -3.896 11.305 4.789 1.00 96.25 105 ARG A CA 1
ATOM 829 C C . ARG A 1 105 ? -5.398 11.461 5.003 1.00 96.25 105 ARG A C 1
ATOM 831 O O . ARG A 1 105 ? -5.790 12.166 5.928 1.00 96.25 105 ARG A O 1
ATOM 838 N N . ILE A 1 106 ? -6.217 10.771 4.209 1.00 95.25 106 ILE A N 1
ATOM 839 C CA . ILE A 1 106 ? -7.677 10.760 4.391 1.00 95.25 106 ILE A CA 1
ATOM 840 C C . ILE A 1 106 ? -8.025 10.138 5.744 1.00 95.25 106 ILE A C 1
ATOM 842 O O . ILE A 1 106 ? -8.764 10.728 6.525 1.00 95.25 106 ILE A O 1
ATOM 846 N N . TYR A 1 107 ? -7.427 8.991 6.072 1.00 95.12 107 TYR A N 1
ATOM 847 C CA . TYR A 1 107 ? -7.702 8.317 7.337 1.00 95.12 107 TYR A CA 1
ATOM 848 C C . TYR A 1 107 ? -7.296 9.174 8.545 1.00 95.12 107 TYR A C 1
ATOM 850 O O . TYR A 1 107 ? -8.045 9.270 9.511 1.00 95.12 107 TYR A O 1
ATOM 858 N N . GLN A 1 108 ? -6.158 9.870 8.480 1.00 95.19 108 GLN A N 1
ATOM 859 C CA . GLN A 1 108 ? -5.733 10.810 9.518 1.00 95.19 108 GLN A CA 1
ATOM 860 C C . GLN A 1 108 ? -6.728 11.964 9.708 1.00 95.19 108 GLN A C 1
ATOM 862 O O . GLN A 1 108 ? -6.921 12.393 10.846 1.00 95.19 108 GLN A O 1
ATOM 867 N N . GLN A 1 109 ? -7.330 12.474 8.630 1.00 94.69 109 GLN A N 1
ATOM 868 C CA . GLN A 1 109 ? -8.363 13.512 8.713 1.00 94.69 109 GLN A CA 1
ATOM 869 C C . GLN A 1 109 ? -9.610 12.975 9.416 1.00 94.69 109 GLN A C 1
ATOM 871 O O . GLN A 1 109 ? -10.036 13.553 10.409 1.00 94.69 109 GLN A O 1
ATOM 876 N N . THR A 1 110 ? -10.108 11.809 8.998 1.00 93.62 110 THR A N 1
ATOM 877 C CA . THR A 1 110 ? -11.261 11.164 9.642 1.00 93.62 110 THR A CA 1
ATOM 878 C C . THR A 1 110 ? -11.002 10.847 11.118 1.00 93.62 110 THR A C 1
ATOM 880 O O . THR A 1 110 ? -11.872 11.052 11.956 1.00 93.62 110 THR A O 1
ATOM 883 N N . LEU A 1 111 ? -9.795 10.389 11.467 1.00 93.75 111 LEU A N 1
ATOM 884 C CA . LEU A 1 111 ? -9.411 10.139 12.859 1.00 93.75 111 LEU A CA 1
ATOM 885 C C . LEU A 1 111 ? -9.397 11.420 13.696 1.00 93.75 111 LEU A C 1
ATOM 887 O O . LEU A 1 111 ? -9.813 11.385 14.849 1.00 93.75 111 LEU A O 1
ATOM 891 N N . ALA A 1 112 ? -8.938 12.539 13.128 1.00 92.38 112 ALA A N 1
ATOM 892 C CA . ALA A 1 112 ? -8.900 13.828 13.820 1.00 92.38 112 ALA A CA 1
ATOM 893 C C . ALA A 1 112 ? -10.299 14.398 14.105 1.00 92.38 112 ALA A C 1
ATOM 895 O O . ALA A 1 112 ? -10.457 15.169 15.046 1.00 92.38 112 ALA A O 1
ATOM 896 N N . GLU A 1 113 ? -11.292 14.013 13.303 1.00 93.19 113 GLU A N 1
ATOM 897 C CA . GLU A 1 113 ? -12.707 14.360 13.481 1.00 93.19 113 GLU A CA 1
ATOM 898 C C . GLU A 1 113 ? -13.452 13.372 14.396 1.00 93.19 113 GLU A C 1
ATOM 900 O O . GLU A 1 113 ? -14.611 13.598 14.738 1.00 93.19 113 GLU A O 1
ATOM 905 N N . SER A 1 114 ? -12.798 12.278 14.795 1.00 92.75 114 SER A N 1
ATOM 906 C CA . SER A 1 114 ? -13.364 11.239 15.656 1.00 92.75 114 SER A CA 1
ATOM 907 C C . SER A 1 114 ? -12.860 11.344 17.097 1.00 92.75 114 SER A C 1
ATOM 909 O O . SER A 1 114 ? -11.780 11.874 17.355 1.00 92.75 114 SER A O 1
ATOM 911 N N . ASP A 1 115 ? -13.567 10.708 18.032 1.00 91.06 115 ASP A N 1
ATOM 912 C CA . ASP A 1 115 ? -13.091 10.531 19.414 1.00 91.06 115 ASP A CA 1
ATOM 913 C C . ASP A 1 115 ? -11.982 9.461 19.540 1.00 91.06 115 ASP A C 1
ATOM 915 O O . ASP A 1 115 ? -11.461 9.196 20.627 1.00 91.06 115 ASP A O 1
ATOM 919 N N . TYR A 1 116 ? -11.586 8.817 18.433 1.00 90.69 116 TYR A N 1
ATOM 920 C CA . TYR A 1 116 ? -10.541 7.799 18.434 1.00 90.69 116 TYR A CA 1
ATOM 921 C C . TYR A 1 116 ? -9.149 8.439 18.352 1.00 90.69 116 TYR A C 1
ATOM 923 O O . TYR A 1 116 ? -8.637 8.769 17.282 1.00 90.69 116 TYR A O 1
ATOM 931 N N . HIS A 1 117 ? -8.491 8.575 19.506 1.00 87.94 117 HIS A N 1
ATOM 932 C CA . HIS A 1 117 ? -7.150 9.153 19.606 1.00 87.94 117 HIS A CA 1
ATOM 933 C C . HIS A 1 117 ? -6.061 8.248 19.001 1.00 87.94 117 HIS A C 1
ATOM 935 O O . HIS A 1 117 ? -5.418 7.450 19.694 1.00 87.94 117 HIS A O 1
ATOM 941 N N . LEU A 1 118 ? -5.824 8.417 17.699 1.00 92.62 118 LEU A N 1
ATOM 942 C CA . LEU A 1 118 ? -4.752 7.783 16.937 1.00 92.62 118 LEU A CA 1
ATOM 943 C C . LEU A 1 118 ? -4.074 8.796 16.008 1.00 92.62 118 LEU A C 1
ATOM 945 O O . LEU A 1 118 ? -4.727 9.565 15.309 1.00 92.62 118 LEU A O 1
ATOM 949 N N . SER A 1 119 ? -2.743 8.764 15.975 1.00 92.06 119 SER A N 1
ATOM 950 C CA . SER A 1 119 ? -1.932 9.569 15.062 1.00 92.06 119 SER A CA 1
ATOM 951 C C . SER A 1 119 ? -1.205 8.663 14.077 1.00 92.06 119 SER A C 1
ATOM 953 O O . SER A 1 119 ? -0.536 7.714 14.484 1.00 92.06 119 SER A O 1
ATOM 955 N N . LEU A 1 120 ? -1.302 8.995 12.793 1.00 95.94 120 LEU A N 1
ATOM 956 C CA . LEU A 1 120 ? -0.585 8.360 11.688 1.00 95.94 120 LEU A CA 1
ATOM 957 C C . LEU A 1 120 ? 0.626 9.189 11.238 1.00 95.94 120 LEU A C 1
ATOM 959 O O . LEU A 1 120 ? 1.246 8.863 10.235 1.00 95.94 120 LEU A O 1
ATOM 963 N N . LYS A 1 121 ? 0.987 10.266 11.953 1.00 94.06 121 LYS A N 1
ATOM 964 C CA . LYS A 1 121 ? 2.053 11.195 11.531 1.00 94.06 121 LYS A CA 1
ATOM 965 C C . LYS A 1 121 ? 3.411 10.520 11.323 1.00 94.06 121 LYS A C 1
ATOM 967 O O . LYS A 1 121 ? 4.080 10.821 10.342 1.00 94.06 121 LYS A O 1
ATOM 972 N N . SER A 1 122 ? 3.823 9.641 12.238 1.00 94.25 122 SER A N 1
ATOM 97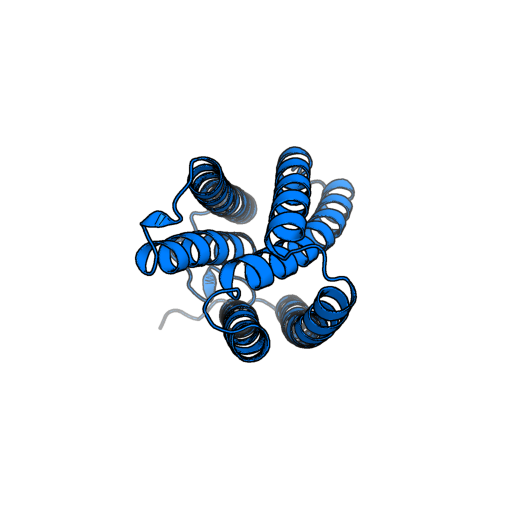3 C CA . SER A 1 122 ? 5.101 8.924 12.117 1.00 94.25 122 SER A CA 1
ATOM 974 C C . SER A 1 122 ? 5.075 7.929 10.963 1.00 94.25 122 SER A C 1
ATOM 976 O O . SER A 1 122 ? 6.032 7.871 10.203 1.00 94.25 122 SER A O 1
ATOM 978 N N . LEU A 1 123 ? 3.956 7.215 10.806 1.00 95.56 123 LEU A N 1
ATOM 979 C CA . LEU A 1 123 ? 3.744 6.270 9.716 1.00 95.56 123 LEU A CA 1
ATOM 980 C C . LEU A 1 123 ? 3.816 7.005 8.374 1.00 95.56 123 LEU A C 1
ATOM 982 O O . LEU A 1 123 ? 4.673 6.706 7.562 1.00 95.56 123 LEU A O 1
ATOM 986 N N . LEU A 1 124 ? 3.051 8.086 8.202 1.00 96.44 124 LEU A N 1
ATOM 987 C CA . LEU A 1 124 ? 3.115 8.941 7.014 1.00 96.44 124 LEU A CA 1
ATOM 988 C C . LEU A 1 124 ? 4.530 9.462 6.718 1.00 96.44 124 LEU A C 1
ATOM 990 O O . LEU A 1 124 ? 4.894 9.597 5.555 1.00 96.44 124 LEU A O 1
ATOM 994 N N . ALA A 1 125 ? 5.329 9.802 7.732 1.00 96.44 125 ALA A N 1
ATOM 995 C CA . ALA A 1 125 ? 6.707 10.242 7.512 1.00 96.44 125 ALA A CA 1
ATOM 996 C C . ALA A 1 125 ? 7.601 9.119 6.954 1.00 96.44 125 ALA A C 1
ATOM 998 O O . ALA A 1 125 ? 8.505 9.402 6.172 1.00 96.44 125 ALA A O 1
ATOM 999 N N . GLU A 1 126 ? 7.343 7.869 7.339 1.00 96.62 126 GLU A N 1
ATOM 1000 C CA . GLU A 1 126 ? 8.026 6.686 6.810 1.00 96.62 126 GLU A CA 1
ATOM 1001 C C . GLU A 1 126 ? 7.604 6.423 5.357 1.00 96.62 126 GLU A C 1
ATOM 1003 O O . GLU A 1 126 ? 8.476 6.400 4.495 1.00 96.62 126 GLU A O 1
ATOM 1008 N N . GLU A 1 127 ? 6.300 6.417 5.064 1.00 95.88 127 GLU A N 1
ATOM 1009 C CA . GLU A 1 127 ? 5.751 6.241 3.704 1.00 95.88 127 GLU A CA 1
ATOM 1010 C C . GLU A 1 127 ? 6.289 7.284 2.709 1.00 95.88 127 GLU A C 1
ATOM 1012 O O . GLU A 1 127 ? 6.647 6.975 1.577 1.00 95.88 127 GLU A O 1
ATOM 1017 N N . ASN A 1 128 ? 6.388 8.561 3.115 1.00 95.31 128 ASN A N 1
ATOM 1018 C CA . ASN A 1 128 ? 6.931 9.599 2.226 1.00 95.31 128 ASN A CA 1
ATOM 1019 C C . ASN A 1 128 ? 8.419 9.362 1.910 1.00 95.31 128 ASN A C 1
ATOM 1021 O O . ASN A 1 128 ? 8.872 9.726 0.825 1.00 95.31 128 ASN A O 1
ATOM 1025 N N . ARG A 1 129 ? 9.181 8.772 2.841 1.00 95.75 129 ARG A N 1
ATOM 1026 C CA . ARG A 1 129 ? 10.581 8.397 2.606 1.00 95.75 129 ARG A CA 1
ATOM 1027 C C . ARG A 1 129 ? 10.666 7.183 1.681 1.00 95.75 129 ARG A C 1
ATOM 1029 O O . ARG A 1 129 ? 11.416 7.240 0.710 1.00 95.75 129 ARG A O 1
ATOM 1036 N N . HIS A 1 130 ? 9.870 6.141 1.925 1.00 95.25 130 HIS A N 1
ATOM 1037 C CA . HIS A 1 130 ? 9.795 4.973 1.038 1.00 95.25 130 HIS A CA 1
ATOM 1038 C C . HIS A 1 130 ? 9.415 5.377 -0.383 1.00 95.25 130 HIS A C 1
ATOM 1040 O O . HIS A 1 130 ? 10.033 4.937 -1.351 1.00 95.25 130 HIS A O 1
ATOM 1046 N N . LEU A 1 131 ? 8.459 6.297 -0.518 1.00 94.62 131 LEU A N 1
ATOM 1047 C CA . LEU A 1 131 ? 8.054 6.864 -1.796 1.00 94.62 131 LEU A CA 1
ATOM 1048 C C . LEU A 1 131 ? 9.231 7.497 -2.554 1.00 94.62 131 LEU A C 1
ATOM 1050 O O . LEU A 1 131 ? 9.406 7.248 -3.750 1.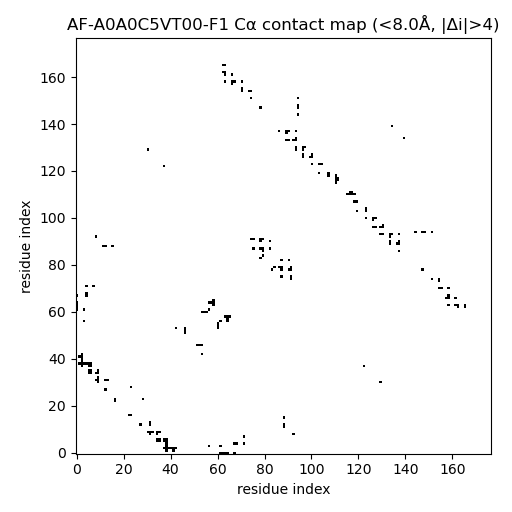00 94.62 131 LEU A O 1
ATOM 1054 N N . GLU A 1 132 ? 10.033 8.319 -1.875 1.00 94.38 132 GLU A N 1
ATOM 1055 C CA . GLU A 1 132 ? 11.211 8.959 -2.463 1.00 94.38 132 GLU A CA 1
ATOM 1056 C C . GLU A 1 132 ? 12.250 7.919 -2.907 1.00 94.38 132 GLU A C 1
ATOM 1058 O O . GLU A 1 132 ? 12.719 7.951 -4.052 1.00 94.38 132 GLU A O 1
ATOM 1063 N N . GLU A 1 133 ? 12.553 6.954 -2.039 1.00 93.38 133 GLU A N 1
ATOM 1064 C CA . GLU A 1 133 ? 13.491 5.860 -2.304 1.00 93.38 133 GLU A CA 1
ATOM 1065 C C . GLU A 1 133 ? 13.042 5.018 -3.511 1.00 93.38 133 GLU A C 1
ATOM 1067 O O . GLU A 1 133 ? 13.825 4.768 -4.434 1.00 93.38 133 GLU A O 1
ATOM 1072 N N . MET A 1 134 ? 11.760 4.644 -3.570 1.00 94.56 134 MET A N 1
ATOM 1073 C CA . MET A 1 134 ? 11.205 3.847 -4.665 1.00 94.56 134 MET A CA 1
ATOM 1074 C C . MET A 1 134 ? 11.129 4.629 -5.979 1.00 94.56 134 MET A C 1
ATOM 1076 O O . MET A 1 134 ? 11.357 4.060 -7.052 1.00 94.56 134 MET A O 1
ATOM 1080 N N . TYR A 1 135 ? 10.875 5.938 -5.929 1.00 94.81 135 TYR A N 1
ATOM 1081 C CA . TYR A 1 135 ? 10.880 6.786 -7.120 1.00 94.81 135 TYR A CA 1
ATOM 1082 C C . TYR A 1 135 ? 12.279 6.883 -7.743 1.00 94.81 135 TYR A C 1
ATOM 1084 O O . TYR A 1 135 ? 12.431 6.815 -8.970 1.00 94.81 135 TYR A O 1
ATOM 1092 N N . ILE A 1 136 ? 13.312 6.976 -6.900 1.00 93.00 136 ILE A N 1
ATOM 1093 C CA . ILE A 1 136 ? 14.712 6.914 -7.331 1.00 93.00 136 ILE A CA 1
ATOM 1094 C C . ILE A 1 136 ? 15.029 5.526 -7.901 1.00 93.00 136 ILE A C 1
ATOM 1096 O O . ILE A 1 136 ? 15.564 5.442 -9.009 1.00 93.00 136 ILE A O 1
ATOM 1100 N N . ALA A 1 137 ? 14.646 4.447 -7.210 1.00 90.38 137 ALA A N 1
ATOM 1101 C CA . ALA A 1 137 ? 14.894 3.069 -7.644 1.00 90.38 137 ALA A CA 1
ATOM 1102 C C . ALA A 1 137 ? 14.241 2.730 -8.999 1.00 90.38 137 ALA A C 1
ATOM 1104 O O . ALA A 1 137 ? 14.777 1.934 -9.771 1.00 90.38 137 ALA A O 1
ATOM 1105 N N . CYS A 1 138 ? 13.108 3.360 -9.321 1.00 93.00 138 CYS A N 1
ATOM 1106 C CA . CYS A 1 138 ? 12.423 3.215 -10.608 1.00 93.00 138 CYS A CA 1
ATOM 1107 C C . CYS A 1 138 ? 13.029 4.057 -11.747 1.00 93.00 138 CYS A C 1
ATOM 1109 O O . CYS A 1 138 ? 12.541 3.992 -12.877 1.00 93.00 138 CYS A O 1
ATOM 1111 N N . GLY A 1 139 ? 14.063 4.860 -11.478 1.00 92.50 139 GLY A N 1
ATOM 1112 C CA . GLY A 1 139 ? 14.723 5.699 -12.482 1.00 92.50 139 GLY A CA 1
ATOM 1113 C C . GLY A 1 139 ? 13.965 6.982 -12.841 1.00 92.50 139 GLY A C 1
ATOM 1114 O O . GLY A 1 139 ? 14.199 7.534 -13.913 1.00 92.50 139 GLY A O 1
ATOM 1115 N N . LYS A 1 140 ? 13.070 7.472 -11.967 1.00 91.19 140 LYS A N 1
ATOM 1116 C CA . LYS A 1 140 ? 12.353 8.757 -12.119 1.00 91.19 140 LYS A CA 1
ATOM 1117 C C . LYS A 1 140 ? 11.552 8.905 -13.427 1.00 91.19 140 LYS A C 1
ATOM 1119 O O . LYS A 1 140 ? 11.524 9.972 -14.038 1.00 91.19 140 LYS A O 1
ATOM 1124 N N . ASN A 1 141 ? 10.887 7.839 -13.871 1.00 94.19 141 ASN A N 1
ATOM 1125 C CA . ASN A 1 141 ? 10.085 7.859 -15.096 1.00 94.19 141 ASN A CA 1
ATOM 1126 C C . ASN A 1 141 ? 8.638 8.313 -14.822 1.00 94.19 141 ASN A C 1
ATOM 1128 O O . ASN A 1 141 ? 7.789 7.526 -14.405 1.00 94.19 141 ASN A O 1
ATOM 1132 N N . VAL A 1 142 ? 8.352 9.590 -15.076 1.00 94.94 142 VAL A N 1
ATOM 1133 C CA . VAL A 1 142 ? 7.039 10.201 -14.802 1.00 94.94 142 VAL A CA 1
ATOM 1134 C C . VAL A 1 142 ? 5.923 9.638 -15.688 1.00 94.94 142 VAL A C 1
ATOM 1136 O O . VAL A 1 142 ? 4.794 9.494 -15.220 1.00 94.94 142 VAL A O 1
ATOM 1139 N N . ASP A 1 143 ? 6.206 9.302 -16.945 1.00 97.31 143 ASP A N 1
ATOM 1140 C CA . ASP A 1 143 ? 5.178 8.806 -17.868 1.00 97.31 143 ASP A CA 1
ATOM 1141 C C . ASP A 1 143 ? 4.758 7.381 -17.510 1.00 97.31 143 ASP A C 1
ATOM 1143 O O . ASP A 1 143 ? 3.563 7.085 -17.421 1.00 97.31 143 ASP A O 1
ATOM 1147 N N . GLN A 1 144 ? 5.734 6.524 -17.196 1.00 97.38 144 GLN A N 1
ATOM 1148 C CA . GLN A 1 144 ? 5.471 5.188 -16.668 1.00 97.38 144 GLN A CA 1
ATOM 1149 C C . GLN A 1 144 ? 4.717 5.267 -15.339 1.00 97.38 144 GLN A C 1
ATOM 1151 O O . GLN A 1 144 ? 3.754 4.528 -15.136 1.00 97.38 144 GLN A O 1
ATOM 1156 N N . LEU A 1 145 ? 5.108 6.196 -14.459 1.00 97.75 145 LEU A N 1
ATOM 1157 C CA . LEU A 1 145 ? 4.422 6.413 -13.194 1.00 97.75 145 LEU A CA 1
ATOM 1158 C C . LEU A 1 145 ? 2.948 6.772 -13.413 1.00 97.75 145 LEU A C 1
ATOM 1160 O O . LEU A 1 145 ? 2.074 6.097 -12.880 1.00 97.75 145 LEU A O 1
ATOM 1164 N N . LYS A 1 146 ? 2.656 7.765 -14.260 1.00 98.00 146 LYS A N 1
ATOM 1165 C CA . LYS A 1 146 ? 1.276 8.152 -14.602 1.00 98.00 146 LYS A CA 1
ATOM 1166 C C . LYS A 1 146 ? 0.476 6.985 -15.177 1.00 98.00 146 LYS A C 1
ATOM 1168 O O . LYS A 1 146 ? -0.680 6.785 -14.795 1.00 98.00 146 LYS A O 1
ATOM 1173 N N . HIS A 1 147 ? 1.077 6.217 -16.085 1.00 98.25 147 HIS A N 1
ATOM 1174 C CA . HIS A 1 147 ? 0.431 5.063 -16.701 1.00 98.25 147 HIS A CA 1
ATOM 1175 C C . HIS A 1 147 ? 0.051 4.004 -15.656 1.00 98.25 147 HIS A C 1
ATOM 1177 O O . HIS A 1 147 ? -1.112 3.599 -15.574 1.00 98.25 147 HIS A O 1
ATOM 1183 N N . LEU A 1 148 ? 1.000 3.607 -14.805 1.00 98.56 148 LEU A N 1
ATOM 1184 C CA . LEU A 1 148 ? 0.772 2.592 -13.778 1.00 98.56 148 LEU A CA 1
ATOM 1185 C C . LEU A 1 148 ? -0.151 3.083 -12.655 1.00 98.56 148 LEU A C 1
ATOM 1187 O O . LEU A 1 148 ? -0.991 2.313 -12.196 1.00 98.56 148 LEU A O 1
ATOM 1191 N N . SER A 1 149 ? -0.080 4.359 -12.260 1.00 98.38 149 SER A N 1
ATOM 1192 C CA . SER A 1 149 ? -1.021 4.955 -11.299 1.00 98.38 149 SER A CA 1
ATOM 1193 C C . SER A 1 149 ? -2.450 4.992 -11.841 1.00 98.38 149 SER A C 1
ATOM 1195 O O . SER A 1 149 ? -3.401 4.793 -11.087 1.00 98.38 149 SER A O 1
ATOM 1197 N N . THR A 1 150 ? -2.626 5.207 -13.149 1.00 98.56 150 THR A N 1
ATOM 1198 C CA . THR A 1 150 ? -3.950 5.142 -13.791 1.00 98.56 150 THR A CA 1
ATOM 1199 C C . THR A 1 150 ? -4.502 3.718 -13.751 1.00 98.56 150 THR A C 1
ATOM 1201 O O . THR A 1 150 ? -5.665 3.513 -13.396 1.00 98.56 150 THR A O 1
ATOM 1204 N N . TYR A 1 151 ? -3.662 2.728 -14.070 1.00 98.62 151 TYR A N 1
ATOM 1205 C CA . TYR A 1 151 ? -4.022 1.314 -13.966 1.00 98.62 151 TYR A CA 1
ATOM 1206 C C . TYR A 1 151 ? -4.416 0.932 -12.531 1.00 98.62 151 TYR A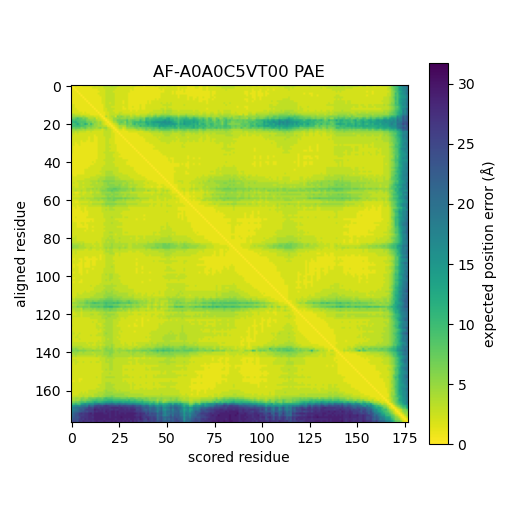 C 1
ATOM 1208 O O . TYR A 1 151 ? -5.497 0.377 -12.314 1.00 98.62 151 TYR A O 1
ATOM 1216 N N . GLU A 1 152 ? -3.584 1.287 -11.548 1.00 98.69 152 GLU A N 1
ATOM 1217 C CA . GLU A 1 152 ? -3.861 1.042 -10.133 1.00 98.69 152 GLU A CA 1
ATOM 1218 C C . GLU A 1 152 ? -5.150 1.726 -9.679 1.00 98.69 152 GLU A C 1
ATOM 1220 O O . GLU A 1 152 ? -5.970 1.078 -9.035 1.00 98.69 152 GLU A O 1
ATOM 1225 N N . SER A 1 153 ? -5.399 2.974 -10.083 1.00 98.62 153 SER A N 1
ATOM 1226 C CA . SER A 1 153 ? -6.605 3.709 -9.684 1.00 98.62 153 SER A CA 1
ATOM 1227 C C . SER A 1 153 ? -7.883 3.009 -10.151 1.00 98.62 153 SER A C 1
ATOM 1229 O O . SER A 1 153 ? -8.890 2.999 -9.440 1.00 98.62 153 SER A O 1
ATOM 1231 N N . GLY A 1 154 ? -7.844 2.354 -11.317 1.00 98.56 154 GLY A N 1
ATOM 1232 C CA . GLY A 1 154 ? -8.942 1.518 -11.801 1.00 98.56 154 GLY A CA 1
ATOM 1233 C C . GLY A 1 154 ? -9.176 0.259 -10.955 1.00 98.56 154 GLY A C 1
ATOM 1234 O O . GLY A 1 154 ? -10.322 -0.166 -10.787 1.00 98.56 154 GLY A O 1
ATOM 1235 N N . LEU A 1 155 ? -8.117 -0.341 -10.403 1.00 98.62 155 LEU A N 1
ATOM 1236 C CA . LEU A 1 155 ? -8.226 -1.461 -9.463 1.00 98.62 155 LEU A CA 1
ATOM 1237 C C . LEU A 1 155 ? -8.703 -0.988 -8.087 1.00 98.62 155 LEU A C 1
ATOM 1239 O O . LEU A 1 155 ? -9.599 -1.606 -7.512 1.00 98.62 155 LEU A O 1
ATOM 1243 N N . PHE A 1 156 ? -8.139 0.111 -7.585 1.00 98.44 156 PHE A N 1
ATOM 1244 C CA . PHE A 1 156 ? -8.473 0.672 -6.284 1.00 98.44 156 PHE A CA 1
ATOM 1245 C C . PHE A 1 156 ? -9.925 1.125 -6.229 1.00 98.44 156 PHE A C 1
ATOM 1247 O O . PHE A 1 156 ? -10.596 0.833 -5.251 1.00 98.44 156 PHE A O 1
ATOM 1254 N N . LYS A 1 157 ? -10.460 1.730 -7.298 1.00 98.12 157 LYS A N 1
ATOM 1255 C CA . LYS A 1 157 ? -11.887 2.076 -7.369 1.00 98.12 157 LYS A CA 1
ATOM 1256 C C . LYS A 1 157 ? -12.786 0.861 -7.114 1.00 98.12 157 LYS A C 1
ATOM 1258 O O . LYS A 1 157 ? -13.706 0.941 -6.315 1.00 98.12 157 LYS A O 1
ATOM 1263 N N . LYS A 1 158 ? -12.474 -0.293 -7.715 1.00 97.62 158 LYS A N 1
ATOM 1264 C CA . LYS A 1 158 ? -13.243 -1.532 -7.494 1.00 97.62 158 LYS A CA 1
ATOM 1265 C C . LYS A 1 158 ? -13.153 -2.021 -6.047 1.00 97.62 158 LYS A C 1
ATOM 1267 O O . LYS A 1 158 ? -14.129 -2.556 -5.532 1.00 97.62 158 LYS A O 1
ATOM 1272 N N . LEU A 1 159 ? -11.988 -1.878 -5.410 1.00 97.06 159 LEU A N 1
ATOM 1273 C CA . LEU A 1 159 ? -11.827 -2.169 -3.983 1.00 97.06 159 LEU A CA 1
ATOM 1274 C C . LEU A 1 159 ? -12.643 -1.185 -3.136 1.00 97.06 159 LEU A C 1
ATOM 1276 O O . LEU A 1 159 ? -13.376 -1.612 -2.252 1.00 97.06 159 LEU A O 1
ATOM 1280 N N . TRP A 1 160 ? -12.550 0.106 -3.438 1.00 96.06 160 TRP A N 1
ATOM 1281 C CA . TRP A 1 160 ? -13.251 1.178 -2.744 1.00 96.06 160 TRP A CA 1
ATOM 1282 C C . TRP A 1 160 ? -14.768 0.987 -2.777 1.00 96.06 160 TRP A C 1
ATOM 1284 O O . TRP A 1 160 ? -15.406 1.016 -1.729 1.00 96.06 160 TRP A O 1
ATOM 1294 N N . ASP A 1 161 ? -15.327 0.664 -3.945 1.00 95.75 161 ASP A N 1
ATOM 1295 C CA . ASP A 1 161 ? -16.751 0.357 -4.098 1.00 95.75 161 ASP A CA 1
ATOM 1296 C C . ASP A 1 161 ? -17.165 -0.818 -3.191 1.00 95.75 161 ASP A C 1
ATOM 1298 O O . ASP A 1 161 ? -18.207 -0.778 -2.542 1.00 95.75 161 ASP A O 1
ATOM 1302 N N . LYS A 1 162 ? -16.320 -1.856 -3.077 1.00 94.62 162 LYS A N 1
ATOM 1303 C CA . LYS A 1 162 ? -16.573 -2.995 -2.178 1.00 94.62 162 LYS A CA 1
ATOM 1304 C C . LYS A 1 162 ? -16.465 -2.635 -0.701 1.00 94.62 162 LYS A C 1
ATOM 1306 O O . LYS A 1 162 ? -17.231 -3.183 0.087 1.00 94.62 162 LYS A O 1
ATOM 1311 N N . ILE A 1 163 ? -15.548 -1.741 -0.331 1.00 92.62 163 ILE A N 1
ATOM 1312 C CA . ILE A 1 163 ? -15.447 -1.224 1.039 1.00 92.62 163 ILE A CA 1
ATOM 1313 C C . ILE A 1 163 ? -16.739 -0.485 1.398 1.00 92.62 163 ILE A C 1
ATOM 1315 O O . ILE A 1 163 ? -17.335 -0.804 2.422 1.00 92.62 163 ILE A O 1
ATOM 1319 N N . ILE A 1 164 ? -17.215 0.418 0.534 1.00 91.94 164 ILE A N 1
ATOM 1320 C CA . ILE A 1 164 ? -18.464 1.164 0.760 1.00 91.94 164 ILE A CA 1
ATOM 1321 C C . ILE A 1 164 ? -19.640 0.201 0.938 1.00 91.94 164 ILE A C 1
ATOM 1323 O O . ILE A 1 164 ? -20.313 0.248 1.963 1.00 91.94 164 ILE A O 1
ATOM 1327 N N . THR A 1 165 ? -19.834 -0.742 0.009 1.00 88.56 165 THR A N 1
ATOM 1328 C CA . THR A 1 165 ? -20.932 -1.717 0.119 1.00 88.56 165 THR A CA 1
ATOM 1329 C C . THR A 1 165 ? -20.849 -2.551 1.402 1.00 88.56 165 THR A C 1
ATOM 1331 O O . THR A 1 165 ? -21.881 -2.901 1.963 1.00 88.56 165 THR A O 1
ATOM 1334 N N . SER A 1 166 ? -19.643 -2.868 1.893 1.00 82.88 166 SER A N 1
ATOM 1335 C CA . SER A 1 166 ? -19.483 -3.636 3.138 1.00 82.88 166 SER A CA 1
ATOM 1336 C C . SER A 1 166 ? -19.846 -2.858 4.406 1.00 82.88 166 SER A C 1
ATOM 1338 O O . SER A 1 166 ? -20.130 -3.479 5.421 1.00 82.88 166 SER A O 1
ATOM 1340 N N . ILE A 1 167 ? -19.845 -1.523 4.350 1.00 80.56 167 ILE A N 1
ATOM 1341 C CA . ILE A 1 167 ? -20.237 -0.652 5.468 1.00 80.56 167 ILE A CA 1
ATOM 1342 C C . ILE A 1 167 ? -21.762 -0.460 5.496 1.00 80.56 167 ILE A C 1
ATOM 1344 O O . ILE A 1 167 ? -22.348 -0.297 6.561 1.00 80.56 167 ILE A O 1
ATOM 1348 N N . GLU A 1 168 ? -22.414 -0.494 4.332 1.00 72.44 168 GLU A N 1
ATOM 1349 C CA . GLU A 1 168 ? -23.860 -0.271 4.187 1.00 72.44 168 GLU A CA 1
ATOM 1350 C C . GLU A 1 168 ? -24.718 -1.505 4.515 1.00 72.44 168 GLU A C 1
ATOM 1352 O O . GLU A 1 168 ? -25.933 -1.380 4.674 1.00 72.44 168 GLU A O 1
ATOM 1357 N N . GLN A 1 169 ? -24.120 -2.695 4.630 1.00 58.47 169 GLN A N 1
ATOM 1358 C CA . GLN A 1 169 ? -24.840 -3.898 5.049 1.00 58.47 169 GLN A CA 1
ATOM 1359 C C . GLN A 1 169 ? -24.748 -4.091 6.571 1.00 58.47 169 GLN A C 1
ATOM 1361 O O . GLN A 1 169 ? -23.638 -4.098 7.108 1.00 58.47 169 GLN A O 1
ATOM 1366 N N . PRO A 1 170 ? -25.879 -4.272 7.285 1.00 50.12 170 PRO A N 1
ATOM 1367 C CA . PRO A 1 170 ? -25.854 -4.623 8.699 1.00 50.12 170 PRO A CA 1
ATOM 1368 C C . PRO A 1 170 ? -25.044 -5.902 8.913 1.00 50.12 170 PRO A C 1
ATOM 1370 O O . PRO A 1 170 ? -25.235 -6.890 8.204 1.00 50.12 170 PRO A O 1
ATOM 1373 N N . TYR A 1 171 ? -24.159 -5.893 9.908 1.00 49.47 171 TYR A N 1
ATOM 1374 C CA . TYR A 1 171 ? -23.527 -7.112 10.396 1.00 49.47 171 TYR A CA 1
ATOM 1375 C C . TYR A 1 171 ? -24.612 -8.030 10.977 1.00 49.47 171 TYR A C 1
ATOM 1377 O O . TYR A 1 171 ? -25.110 -7.787 12.077 1.00 49.47 171 TYR A O 1
ATOM 1385 N N . GLU A 1 172 ? -24.995 -9.071 10.238 1.00 44.53 172 GLU A N 1
ATOM 1386 C CA . GLU A 1 172 ? -25.732 -10.205 10.792 1.00 44.53 172 GLU A CA 1
ATOM 1387 C C . GLU A 1 172 ? -24.707 -11.228 11.298 1.00 44.53 172 GLU A C 1
ATOM 1389 O O . GLU A 1 172 ? -23.980 -11.813 10.488 1.00 44.53 172 GLU A O 1
ATOM 1394 N N . PRO A 1 173 ? -24.586 -11.447 12.621 1.00 41.47 173 PRO A N 1
ATOM 1395 C CA . PRO A 1 173 ? -23.700 -12.482 13.126 1.00 41.47 173 PRO A CA 1
ATOM 1396 C C . PRO A 1 173 ? -24.160 -13.835 12.585 1.00 41.47 173 PRO A C 1
ATOM 1398 O O . PRO A 1 173 ? -25.338 -14.186 12.680 1.00 41.47 173 PRO A O 1
ATOM 1401 N N . ALA A 1 174 ? -23.221 -14.604 12.035 1.00 45.66 174 ALA A N 1
ATOM 1402 C CA . ALA A 1 174 ? -23.487 -15.964 11.600 1.00 45.66 174 ALA A CA 1
ATOM 1403 C C . ALA A 1 174 ? -24.067 -16.765 12.776 1.00 45.66 174 ALA A C 1
ATOM 1405 O O . ALA A 1 174 ? -23.423 -16.929 13.819 1.00 45.66 174 ALA A O 1
ATOM 1406 N N . VAL A 1 175 ? -25.300 -17.248 12.611 1.00 40.75 175 VAL A N 1
ATOM 1407 C CA . VAL A 1 175 ? -25.933 -18.172 13.552 1.00 40.75 175 VAL A CA 1
ATOM 1408 C C . VAL A 1 175 ? -25.030 -19.397 13.646 1.00 40.75 175 VAL A C 1
ATOM 1410 O O . VAL A 1 175 ? -24.848 -20.116 12.664 1.00 40.75 175 VAL A O 1
ATOM 1413 N N . LYS A 1 176 ? -24.430 -19.616 14.819 1.00 43.22 176 LYS A N 1
ATOM 1414 C CA . LYS A 1 176 ? -23.730 -20.867 15.113 1.00 43.22 176 LYS A CA 1
ATOM 1415 C C . LYS A 1 176 ? -24.769 -21.992 15.059 1.00 43.22 176 LYS A C 1
ATOM 1417 O O . LYS A 1 176 ? -25.679 -21.999 15.886 1.00 43.22 176 LYS A O 1
ATOM 1422 N N . ILE A 1 177 ? -24.654 -22.863 14.054 1.00 46.38 177 ILE A N 1
ATOM 1423 C CA . ILE A 1 177 ? -25.395 -24.131 13.945 1.00 46.38 177 ILE A CA 1
ATOM 1424 C C . ILE A 1 177 ? -24.769 -25.142 14.903 1.00 46.38 177 ILE A C 1
ATOM 1426 O O . ILE A 1 177 ? -23.517 -25.204 14.935 1.00 46.38 177 ILE A O 1
#

Secondary structure (DSSP, 8-state):
-HHHHHHHHHHHHHHHHHT-GGG--HHHHHHHHHHHHHHHHHHHHHHHHHTS---SS-GGGSTTHHHHHHHHHHHHHHHHHHH-TTTHHHHHHHHHHHHHHHHHHHHHHHHHTSS-----HHHHHHHHHHHHHHHHHTT--HHHHHHHHHHHHHHHHHHHHHHHHHHHS--------

Radius of gyration: 16.94 Å; Cα contacts (8 Å, |Δi|>4): 128; chains: 1; bounding box: 48×38×40 Å

InterPro domains:
  IPR009078 Ferritin-like superfamily [SSF47240] (31-146)

Solvent-accessible surface area (backbone atoms only — not comparable to full-atom values): 9768 Å² total; per-residue (Å²): 69,68,23,57,52,28,40,47,51,22,49,49,51,54,57,58,32,72,80,40,59,91,72,67,44,71,68,57,54,49,52,35,53,48,29,44,48,49,11,51,49,43,44,54,53,49,25,62,75,69,74,48,86,63,76,73,92,39,71,94,61,16,61,54,42,68,51,50,53,50,38,53,53,50,44,47,55,52,47,23,72,73,61,33,79,90,43,23,61,41,52,44,50,30,53,46,31,53,50,49,49,54,52,50,53,52,49,44,52,56,30,71,78,42,93,55,94,66,83,52,65,70,58,49,56,50,37,57,49,52,31,51,53,23,39,57,72,57,68,69,50,64,68,62,47,54,53,51,50,52,55,43,50,61,42,48,49,58,36,50,55,47,46,55,55,61,70,74,48,80,87,72,78,79,79,85,125